Protein AF-D8FJI7-F1 (afdb_monomer)

Solvent-accessible surface area (backbone atoms only — not comparable to full-atom values): 17057 Å² total; per-residue (Å²): 109,70,70,60,57,50,50,51,54,52,48,54,52,51,52,50,50,50,49,52,51,38,49,50,53,36,52,52,47,50,48,24,58,74,71,50,65,36,66,62,40,41,54,25,49,50,47,26,52,54,26,44,52,49,19,53,50,31,44,49,54,30,50,54,52,51,49,25,59,77,68,51,67,31,67,67,56,46,50,52,50,53,52,52,50,53,45,52,53,49,34,54,53,46,52,51,54,48,54,50,50,51,51,53,42,53,51,41,53,50,51,23,52,52,24,50,51,51,22,51,52,27,48,56,49,39,55,53,45,50,54,50,46,54,52,50,52,51,52,46,48,52,49,52,51,51,46,51,51,50,52,49,52,43,50,53,42,49,54,53,28,50,54,28,55,72,70,65,43,75,68,29,50,54,52,26,51,53,42,52,53,49,43,52,52,49,51,52,51,45,54,50,51,53,51,53,45,51,54,48,51,55,52,46,54,53,46,52,53,51,41,53,51,32,53,51,51,24,51,50,25,45,52,54,20,57,52,32,52,54,49,42,57,52,48,49,55,50,49,56,52,48,50,53,53,37,53,51,38,51,50,50,49,52,53,49,52,56,49,51,53,53,50,51,52,53,50,52,52,50,51,50,50,34,46,52,51,20,54,51,27,46,51,49,22,54,49,26,50,52,48,29,53,48,34,49,50,52,53,52,50,52,45,50,52,39,49,53,51,40,52,51,51,50,51,54,50,53,52,49,55,50,51,51,50,51,53,49,50,54,53,46,52,60,47,53,63,52,66,76,72,115

Nearest PDB structures (foldseek):
  7p3r-assembly1_C  TM=4.178E-01  e=1.081E-02  Vibrio cholerae O1 biovar El Tor str. N16961
  6grj-assembly1_D  TM=6.310E-01  e=5.077E-01  Aeromonas hydrophila
  7a0g-assembly1_DDD  TM=2.882E-01  e=2.112E-01  Serratia marcescens
  7a0g-assembly1_JJJ  TM=2.965E-01  e=2.695E-01  Serratia marcescens
  7a0g-assembly1_HHH  TM=2.202E-01  e=9.111E-01  Serratia marcescens

Radius of gyration: 71.35 Å; Cα contacts (8 Å, |Δi|>4): 195; chains: 1; bounding box: 139×26×216 Å

Structure (mmCIF, N/CA/C/O backbone):
data_AF-D8FJI7-F1
#
_entry.id   AF-D8FJI7-F1
#
loop_
_atom_site.group_PDB
_atom_site.id
_atom_site.type_symbol
_atom_site.label_atom_id
_atom_site.label_alt_id
_atom_site.label_comp_id
_atom_site.label_asym_id
_atom_site.label_entity_id
_atom_site.label_seq_id
_atom_site.pdbx_PDB_ins_code
_atom_site.Cartn_x
_atom_site.Cartn_y
_atom_site.Cartn_z
_atom_site.occupancy
_atom_site.B_iso_or_equiv
_atom_site.auth_seq_id
_atom_site.auth_comp_id
_atom_site.auth_asym_id
_atom_site.auth_atom_id
_atom_site.pdbx_PDB_model_num
ATOM 1 N N . MET A 1 1 ? 69.614 14.196 -107.058 1.00 50.94 1 MET A N 1
ATOM 2 C CA . MET A 1 1 ? 70.179 13.749 -105.761 1.00 50.94 1 MET A CA 1
ATOM 3 C C . MET A 1 1 ? 69.874 14.672 -104.575 1.00 50.94 1 MET A C 1
ATOM 5 O O . MET A 1 1 ? 69.383 14.157 -103.582 1.00 50.94 1 MET A O 1
ATOM 9 N N . GLN A 1 2 ? 70.124 15.994 -104.617 1.00 50.88 2 GLN A N 1
ATOM 10 C CA . GLN A 1 2 ? 69.968 16.855 -103.419 1.00 50.88 2 GLN A CA 1
ATOM 11 C C . GLN A 1 2 ? 68.539 16.912 -102.83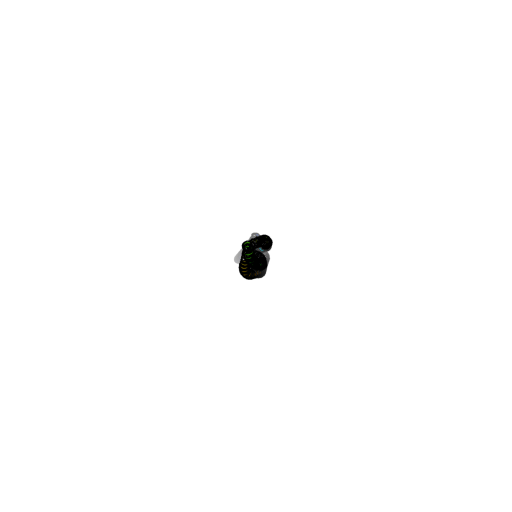3 1.00 50.88 2 GLN A C 1
ATOM 13 O O . GLN A 1 2 ? 68.389 16.773 -101.624 1.00 50.88 2 GLN A O 1
ATOM 18 N N . ARG A 1 3 ? 67.483 17.023 -103.658 1.00 50.97 3 ARG A N 1
ATOM 19 C CA . ARG A 1 3 ? 66.082 17.027 -103.173 1.00 50.97 3 ARG A CA 1
ATOM 20 C C . ARG A 1 3 ? 65.648 15.705 -102.515 1.00 50.97 3 ARG A C 1
ATOM 22 O O . ARG A 1 3 ? 64.967 15.741 -101.499 1.00 50.97 3 ARG A O 1
ATOM 29 N N . LYS A 1 4 ? 66.093 14.550 -103.031 1.00 53.38 4 LYS A N 1
ATOM 30 C CA . LYS A 1 4 ? 65.819 13.231 -102.422 1.00 53.38 4 LYS A CA 1
ATOM 31 C C . LYS A 1 4 ? 66.562 13.046 -101.092 1.00 53.38 4 LYS A C 1
ATOM 33 O O . LYS A 1 4 ? 65.952 12.624 -100.121 1.00 53.38 4 LYS A O 1
ATOM 38 N N . LYS A 1 5 ? 67.836 13.458 -101.011 1.00 54.47 5 LYS A N 1
ATOM 39 C CA . LYS A 1 5 ? 68.618 13.449 -99.757 1.00 54.47 5 LYS A CA 1
ATOM 40 C C . LYS A 1 5 ? 68.034 14.384 -98.690 1.00 54.47 5 LYS A C 1
ATOM 42 O O . LYS A 1 5 ? 68.090 14.064 -97.509 1.00 54.47 5 LYS A O 1
ATOM 47 N N . ALA A 1 6 ? 67.474 15.526 -99.090 1.00 55.75 6 ALA A N 1
ATOM 48 C CA . ALA A 1 6 ? 66.791 16.441 -98.177 1.00 55.75 6 ALA A CA 1
ATOM 49 C C . ALA A 1 6 ? 65.454 15.869 -97.667 1.00 55.75 6 ALA A C 1
ATOM 51 O O . ALA A 1 6 ? 65.167 15.991 -96.482 1.00 55.75 6 ALA A O 1
ATOM 52 N N . SER A 1 7 ? 64.682 15.196 -98.530 1.00 57.09 7 SER A N 1
ATOM 53 C CA . SER A 1 7 ? 63.423 14.531 -98.156 1.00 57.09 7 SER A CA 1
ATOM 54 C C . SER A 1 7 ? 63.639 13.330 -97.226 1.00 57.09 7 SER A C 1
ATOM 56 O O . SER A 1 7 ? 62.932 13.215 -96.233 1.00 57.09 7 SER A O 1
ATOM 58 N N . ALA A 1 8 ? 64.643 12.488 -97.494 1.00 58.06 8 ALA A N 1
ATOM 59 C CA . ALA A 1 8 ? 65.041 11.374 -96.624 1.00 58.06 8 ALA A CA 1
ATOM 60 C C . ALA A 1 8 ? 65.500 11.868 -95.241 1.00 58.06 8 ALA A C 1
ATOM 62 O O . ALA A 1 8 ? 65.027 11.414 -94.207 1.00 58.06 8 ALA A O 1
ATOM 63 N N . ARG A 1 9 ? 66.340 12.915 -95.200 1.00 59.44 9 ARG A N 1
ATOM 64 C CA . ARG A 1 9 ? 66.768 13.550 -93.939 1.00 59.44 9 ARG A CA 1
ATOM 65 C C . ARG A 1 9 ? 65.618 14.195 -93.165 1.00 59.44 9 ARG A C 1
ATOM 67 O O . ARG A 1 9 ? 65.632 14.166 -91.939 1.00 59.44 9 ARG A O 1
ATOM 74 N N . ALA A 1 10 ? 64.645 14.792 -93.852 1.00 59.56 10 ALA A N 1
ATOM 75 C CA . ALA A 1 10 ? 63.459 15.358 -93.214 1.00 59.56 10 ALA A CA 1
ATOM 76 C C . ALA A 1 10 ? 62.537 14.257 -92.655 1.00 59.56 10 ALA A C 1
ATOM 78 O O . ALA A 1 10 ? 62.045 14.393 -91.534 1.00 59.56 10 ALA A O 1
ATOM 79 N N . ASN A 1 11 ? 62.374 13.146 -93.380 1.00 62.16 11 ASN A N 1
ATOM 80 C CA . ASN A 1 11 ? 61.608 11.984 -92.930 1.00 62.16 11 ASN A CA 1
ATOM 81 C C . ASN A 1 11 ? 62.289 11.261 -91.760 1.00 62.16 11 ASN A C 1
ATOM 83 O O . ASN A 1 11 ? 61.639 11.078 -90.737 1.00 62.16 11 ASN A O 1
ATOM 87 N N . ASN A 1 12 ? 63.594 10.975 -91.820 1.00 62.34 12 ASN A N 1
ATOM 88 C CA . ASN A 1 12 ? 64.336 10.359 -90.708 1.00 62.34 12 ASN A CA 1
ATOM 89 C C . ASN A 1 12 ? 64.367 11.256 -89.460 1.00 62.34 12 ASN A C 1
ATOM 91 O O . ASN A 1 12 ? 64.258 10.768 -88.336 1.00 62.34 12 ASN A O 1
ATOM 95 N N . LYS A 1 13 ? 64.400 12.586 -89.625 1.00 66.88 13 LYS A N 1
ATOM 96 C CA . LYS A 1 13 ? 64.245 13.530 -88.504 1.00 66.88 13 LYS A CA 1
ATOM 97 C C . LYS A 1 13 ? 62.835 13.495 -87.896 1.00 66.88 13 LYS A C 1
ATOM 99 O O . LYS A 1 13 ? 62.695 13.636 -86.685 1.00 66.88 13 LYS A O 1
ATOM 104 N N . THR A 1 14 ? 61.804 13.298 -88.716 1.00 70.75 14 THR A N 1
ATOM 105 C CA . THR A 1 14 ? 60.398 13.229 -88.278 1.00 70.75 14 THR A CA 1
ATOM 106 C C . THR A 1 14 ? 60.088 11.893 -87.596 1.00 70.75 14 THR A C 1
ATOM 108 O O . THR A 1 14 ? 59.475 11.877 -86.531 1.00 70.75 14 THR A O 1
ATOM 111 N N . VAL A 1 15 ? 60.582 10.780 -88.146 1.00 70.62 15 VAL A N 1
ATOM 112 C CA . VAL A 1 15 ? 60.481 9.433 -87.563 1.00 70.62 15 VAL A CA 1
ATOM 113 C C . VAL A 1 15 ? 61.256 9.357 -86.244 1.00 70.62 15 VAL A C 1
ATOM 115 O O . VAL A 1 15 ? 60.703 8.920 -85.237 1.00 70.62 15 VAL A O 1
ATOM 118 N N . GLY A 1 16 ? 62.482 9.891 -86.199 1.00 72.44 16 GLY A N 1
ATOM 119 C CA . GLY A 1 16 ? 63.273 9.979 -84.969 1.00 72.44 16 GLY A CA 1
ATOM 120 C C . GLY A 1 16 ? 62.617 10.843 -83.884 1.00 72.44 16 GLY A C 1
ATOM 121 O O . GLY A 1 16 ? 62.628 10.470 -82.711 1.00 72.44 16 GLY A O 1
ATOM 122 N N . ALA A 1 17 ? 61.976 11.957 -84.257 1.00 75.44 17 ALA A N 1
ATOM 123 C CA . ALA A 1 17 ? 61.192 12.767 -83.322 1.00 75.44 17 ALA A CA 1
ATOM 124 C C . ALA A 1 17 ? 59.949 12.019 -82.799 1.00 75.44 17 ALA A C 1
ATOM 126 O O . ALA A 1 17 ? 59.620 12.129 -81.618 1.00 75.44 17 ALA A O 1
ATOM 127 N N . GLY A 1 18 ? 59.293 11.221 -83.649 1.00 76.94 18 GLY A N 1
ATOM 128 C CA . GLY A 1 18 ? 58.172 10.360 -83.266 1.00 76.94 18 GLY A CA 1
ATOM 129 C C . GLY A 1 18 ? 58.572 9.253 -82.286 1.00 76.94 18 GLY A C 1
ATOM 130 O O . GLY A 1 18 ? 57.899 9.064 -81.274 1.00 76.94 18 GLY A O 1
ATOM 131 N N . ILE A 1 19 ? 59.701 8.579 -82.529 1.00 80.81 19 ILE A N 1
ATOM 132 C CA . ILE A 1 19 ? 60.260 7.552 -81.632 1.00 80.81 19 ILE A CA 1
ATOM 133 C C . ILE A 1 19 ? 60.674 8.165 -80.292 1.00 80.81 19 ILE A C 1
ATOM 135 O O . ILE A 1 19 ? 60.352 7.614 -79.241 1.00 80.81 19 ILE A O 1
ATOM 139 N N . ALA A 1 20 ? 61.334 9.326 -80.301 1.00 81.31 20 ALA A N 1
ATOM 140 C CA . ALA A 1 20 ? 61.714 10.024 -79.074 1.00 81.31 20 ALA A CA 1
ATOM 141 C C . ALA A 1 20 ? 60.488 10.441 -78.242 1.00 81.31 20 ALA A C 1
ATOM 143 O O . ALA A 1 20 ? 60.490 10.287 -77.021 1.00 81.31 20 ALA A O 1
ATOM 144 N N . ALA A 1 21 ? 59.419 10.913 -78.891 1.00 80.81 21 ALA A N 1
ATOM 145 C CA . ALA A 1 21 ? 58.163 11.245 -78.223 1.00 80.81 21 ALA A CA 1
ATOM 146 C C . ALA A 1 21 ? 57.443 10.002 -77.667 1.00 80.81 21 ALA A C 1
ATOM 148 O O . ALA A 1 21 ? 56.921 10.050 -76.555 1.00 80.81 21 ALA A O 1
ATOM 149 N N . ALA A 1 22 ? 57.436 8.885 -78.403 1.00 82.19 22 ALA A N 1
ATOM 150 C CA . ALA A 1 22 ? 56.863 7.618 -77.945 1.00 82.19 22 ALA A CA 1
ATOM 151 C C . ALA A 1 22 ? 57.642 7.031 -76.758 1.00 82.19 22 ALA A C 1
ATOM 153 O O . ALA A 1 22 ? 57.034 6.600 -75.781 1.00 82.19 22 ALA A O 1
ATOM 154 N N . LYS A 1 23 ? 58.979 7.090 -76.804 1.00 86.12 23 LYS A N 1
ATOM 155 C CA . LYS A 1 23 ? 59.853 6.684 -75.699 1.00 86.12 23 LYS A CA 1
ATOM 156 C C . LYS A 1 23 ? 59.604 7.534 -74.457 1.00 86.12 23 LYS A C 1
ATOM 158 O O . LYS A 1 23 ? 59.369 6.984 -73.393 1.00 86.12 23 LYS A O 1
ATOM 163 N N . LYS A 1 24 ? 59.543 8.860 -74.615 1.00 87.94 24 LYS A N 1
ATOM 164 C CA . LYS A 1 24 ? 59.235 9.780 -73.515 1.00 87.94 24 LYS A CA 1
ATOM 165 C C . LYS A 1 24 ? 57.878 9.476 -72.867 1.00 87.94 24 LYS A C 1
ATOM 167 O O . LYS A 1 24 ? 57.800 9.405 -71.651 1.00 87.94 24 LYS A O 1
ATOM 172 N N . ARG A 1 25 ? 56.828 9.241 -73.665 1.00 87.06 25 ARG A N 1
ATOM 173 C CA . ARG A 1 25 ? 55.491 8.877 -73.155 1.00 87.06 25 ARG A CA 1
ATOM 174 C C . ARG A 1 25 ? 55.485 7.540 -72.418 1.00 87.06 25 ARG A C 1
ATOM 176 O O . ARG A 1 25 ? 54.805 7.410 -71.407 1.00 87.06 25 ARG A O 1
ATOM 183 N N . LEU A 1 26 ? 56.222 6.551 -72.923 1.00 87.88 26 LEU A N 1
ATOM 184 C CA . LEU A 1 26 ? 56.372 5.263 -72.254 1.00 87.88 26 LEU A CA 1
ATOM 185 C C . LEU A 1 26 ? 57.120 5.412 -70.923 1.00 87.88 26 LEU A C 1
ATOM 187 O O . LEU A 1 26 ? 56.665 4.873 -69.917 1.00 87.88 26 LEU A O 1
ATOM 191 N N . ASP A 1 27 ? 58.232 6.146 -70.919 1.00 86.62 27 ASP A N 1
ATOM 192 C CA . ASP A 1 27 ? 59.035 6.399 -69.722 1.00 86.62 27 ASP A CA 1
ATOM 193 C C . ASP A 1 27 ? 58.194 7.134 -68.662 1.00 86.62 27 ASP A C 1
ATOM 195 O O . ASP A 1 27 ? 58.128 6.687 -67.519 1.00 86.62 27 ASP A O 1
ATOM 199 N N . GLU A 1 28 ? 57.441 8.168 -69.059 1.00 87.19 28 GLU A N 1
ATOM 200 C CA . GLU A 1 28 ? 56.493 8.888 -68.195 1.00 87.19 28 GLU A CA 1
ATOM 201 C C . GLU A 1 28 ? 55.374 7.973 -67.664 1.00 87.19 28 GLU A C 1
ATOM 203 O O . GLU A 1 28 ? 55.014 8.055 -66.492 1.00 87.19 28 GLU A O 1
ATOM 208 N N . ALA A 1 29 ? 54.809 7.082 -68.485 1.00 85.94 29 ALA A N 1
ATOM 209 C CA . ALA A 1 29 ? 53.760 6.156 -68.052 1.00 85.94 29 ALA A CA 1
ATOM 210 C C . ALA A 1 29 ? 54.284 5.111 -67.049 1.00 85.94 29 ALA A C 1
ATOM 212 O O . ALA A 1 29 ? 53.627 4.835 -66.041 1.00 85.94 29 ALA A O 1
ATOM 213 N N . VAL A 1 30 ? 55.479 4.561 -67.291 1.00 86.81 30 VAL A N 1
ATOM 214 C CA . VAL A 1 30 ? 56.154 3.615 -66.387 1.00 86.81 30 VAL A CA 1
ATOM 215 C C . VAL A 1 30 ? 56.525 4.294 -65.071 1.00 86.81 30 VAL A C 1
ATOM 217 O O . VAL A 1 30 ? 56.254 3.743 -64.002 1.00 86.81 30 VAL A O 1
ATOM 220 N N . GLU A 1 31 ? 57.088 5.501 -65.133 1.00 86.81 31 GLU A N 1
ATOM 221 C CA . GLU A 1 31 ? 57.419 6.300 -63.956 1.00 86.81 31 GLU A CA 1
ATOM 222 C C . GLU A 1 31 ? 56.158 6.632 -63.150 1.00 86.81 31 GLU A C 1
ATOM 224 O O . GLU A 1 31 ? 56.110 6.379 -61.946 1.00 86.81 31 GLU A O 1
ATOM 229 N N . ASN A 1 32 ? 55.086 7.081 -63.810 1.00 85.81 32 ASN A N 1
ATOM 230 C CA . ASN A 1 32 ? 53.821 7.391 -63.147 1.00 85.81 32 ASN A CA 1
ATOM 231 C C . ASN A 1 32 ? 53.150 6.163 -62.515 1.00 85.81 32 ASN A C 1
ATOM 233 O O . ASN A 1 32 ? 52.474 6.269 -61.488 1.00 85.81 32 ASN A O 1
ATOM 237 N N . ARG A 1 33 ? 53.329 4.977 -63.104 1.00 87.12 33 ARG A N 1
ATOM 238 C CA . ARG A 1 33 ? 52.844 3.714 -62.538 1.00 87.12 33 ARG A CA 1
ATOM 239 C C . ARG A 1 33 ? 53.663 3.270 -61.330 1.00 87.12 33 ARG A C 1
ATOM 241 O O . ARG A 1 33 ? 53.063 2.848 -60.340 1.00 87.12 33 ARG A O 1
ATOM 248 N N . SER A 1 34 ? 54.989 3.388 -61.404 1.00 82.81 34 SER A N 1
ATOM 249 C CA . SER A 1 34 ? 55.926 3.063 -60.320 1.00 82.81 34 SER A CA 1
ATOM 250 C C . SER A 1 34 ? 55.740 3.992 -59.120 1.00 82.81 34 SER A C 1
ATOM 252 O O . SER A 1 34 ? 55.590 3.536 -57.989 1.00 82.81 34 SER A O 1
ATOM 254 N N . ASN A 1 35 ? 55.655 5.296 -59.380 1.00 84.31 35 ASN A N 1
ATOM 255 C CA . ASN A 1 35 ? 55.467 6.323 -58.357 1.00 84.31 35 ASN A CA 1
ATOM 256 C C . ASN A 1 35 ? 54.007 6.408 -57.879 1.00 84.31 35 ASN A C 1
ATOM 258 O O . ASN A 1 35 ? 53.699 7.099 -56.911 1.00 84.31 35 ASN A O 1
ATOM 262 N N . GLY A 1 36 ? 53.087 5.700 -58.544 1.00 81.25 36 GLY A N 1
ATOM 263 C CA . GLY A 1 36 ? 51.665 5.697 -58.213 1.00 81.25 36 GLY A CA 1
ATOM 264 C C . GLY A 1 36 ? 50.970 7.040 -58.444 1.00 81.25 36 GLY A C 1
ATOM 265 O O . GLY A 1 36 ? 49.928 7.266 -57.834 1.00 81.25 36 GLY A O 1
ATOM 266 N N . THR A 1 37 ? 51.538 7.899 -59.294 1.00 87.44 37 THR A N 1
ATOM 267 C CA . THR A 1 37 ? 51.045 9.232 -59.678 1.00 87.44 37 THR A CA 1
ATOM 268 C C . THR A 1 37 ? 50.117 9.200 -60.895 1.00 87.44 37 THR A C 1
ATOM 270 O O . THR A 1 37 ? 49.594 10.238 -61.295 1.00 87.44 37 THR A O 1
ATOM 273 N N . ASN A 1 38 ? 49.859 8.024 -61.482 1.00 89.56 38 ASN A N 1
ATOM 274 C CA . ASN A 1 38 ? 48.814 7.859 -62.495 1.00 89.56 38 ASN A CA 1
ATOM 275 C C . ASN A 1 38 ? 47.454 8.334 -61.939 1.00 89.56 38 ASN A C 1
ATOM 277 O O . ASN A 1 38 ? 46.982 7.814 -60.928 1.00 89.56 38 ASN A O 1
ATOM 281 N N . ALA A 1 39 ? 46.813 9.295 -62.612 1.00 86.50 39 ALA A N 1
ATOM 282 C CA . ALA A 1 39 ? 45.608 9.967 -62.120 1.00 86.50 39 ALA A CA 1
ATOM 283 C C . ALA A 1 39 ? 44.445 9.008 -61.798 1.00 86.50 39 ALA A C 1
ATOM 285 O O . ALA A 1 39 ? 43.752 9.202 -60.800 1.00 86.50 39 ALA A O 1
ATOM 286 N N . GLY A 1 40 ? 44.263 7.943 -62.590 1.00 89.25 40 GLY A N 1
ATOM 287 C CA . GLY A 1 40 ? 43.237 6.927 -62.338 1.00 89.25 40 GLY A CA 1
ATOM 288 C C . GLY A 1 40 ? 43.526 6.099 -61.083 1.00 89.25 40 GLY A C 1
ATOM 289 O O . GLY A 1 40 ? 42.622 5.824 -60.296 1.00 89.25 40 GLY A O 1
ATOM 290 N N . ILE A 1 41 ? 44.798 5.761 -60.847 1.00 91.56 41 ILE A N 1
ATOM 291 C CA . ILE A 1 41 ? 45.233 5.064 -59.628 1.00 91.56 41 ILE A CA 1
ATOM 292 C C . ILE A 1 41 ? 45.115 5.982 -58.406 1.00 91.56 41 ILE A C 1
ATOM 294 O O . ILE A 1 41 ? 44.649 5.531 -57.363 1.00 91.56 41 ILE A O 1
ATOM 298 N N . VAL A 1 42 ? 45.512 7.253 -58.516 1.00 93.06 42 VAL A N 1
ATOM 299 C CA . VAL A 1 42 ? 45.405 8.236 -57.424 1.00 93.06 42 VAL A CA 1
ATOM 300 C C . VAL A 1 42 ? 43.943 8.433 -57.019 1.00 93.06 42 VAL A C 1
ATOM 302 O O . VAL A 1 42 ? 43.621 8.325 -55.837 1.00 93.06 42 VAL A O 1
ATOM 305 N N . ALA A 1 43 ? 43.046 8.636 -57.987 1.00 92.94 43 ALA A N 1
ATOM 306 C CA . ALA A 1 43 ? 41.615 8.772 -57.726 1.00 92.94 43 ALA A CA 1
ATOM 307 C C . ALA A 1 43 ? 41.020 7.505 -57.083 1.00 92.94 43 ALA A C 1
ATOM 309 O O . ALA A 1 43 ? 40.265 7.594 -56.115 1.00 92.94 43 ALA A O 1
ATOM 310 N N . ALA A 1 44 ? 41.399 6.318 -57.568 1.00 94.19 44 ALA A N 1
ATOM 311 C CA . ALA A 1 44 ? 40.929 5.063 -56.990 1.00 94.19 44 ALA A CA 1
ATOM 312 C C . ALA A 1 44 ? 41.473 4.823 -55.569 1.00 94.19 44 ALA A C 1
ATOM 314 O O . ALA A 1 44 ? 40.734 4.347 -54.712 1.00 94.19 44 ALA A O 1
ATOM 315 N N . LYS A 1 45 ? 42.730 5.193 -55.283 1.00 94.56 45 LYS A N 1
ATOM 316 C CA . LYS A 1 45 ? 43.300 5.147 -53.924 1.00 94.56 45 LYS A CA 1
ATOM 317 C C . LYS A 1 45 ? 42.538 6.062 -52.966 1.00 94.56 45 LYS A C 1
ATOM 319 O O . LYS A 1 45 ? 42.160 5.608 -51.892 1.00 94.56 45 LYS A O 1
ATOM 324 N N . ALA A 1 46 ? 42.257 7.298 -53.378 1.00 95.44 46 ALA A N 1
ATOM 325 C CA . ALA A 1 46 ? 41.464 8.230 -52.580 1.00 95.44 46 ALA A CA 1
ATOM 326 C C . ALA A 1 46 ? 40.047 7.686 -52.304 1.00 95.44 46 ALA A C 1
ATOM 328 O O . ALA A 1 46 ? 39.547 7.787 -51.188 1.00 95.44 46 ALA A O 1
ATOM 329 N N . SER A 1 47 ? 39.421 7.035 -53.293 1.00 96.25 47 SER A N 1
ATOM 330 C CA . SER A 1 47 ? 38.113 6.387 -53.123 1.00 96.25 47 SER A CA 1
ATOM 331 C C . SER A 1 47 ? 38.147 5.211 -52.133 1.00 96.25 47 SER A C 1
ATOM 333 O O . SER A 1 47 ? 37.217 5.052 -51.338 1.00 96.25 47 SER A O 1
ATOM 335 N N . VAL A 1 48 ? 39.219 4.408 -52.143 1.00 97.75 48 VAL A N 1
ATOM 336 C CA . VAL A 1 48 ? 39.441 3.330 -51.163 1.00 97.75 48 VAL A CA 1
ATOM 337 C C . VAL A 1 48 ? 39.578 3.897 -49.756 1.00 97.75 48 VAL A C 1
ATOM 339 O O . VAL A 1 48 ? 38.934 3.390 -48.842 1.00 97.75 48 VAL A O 1
ATOM 342 N N . GLU A 1 49 ? 40.383 4.944 -49.586 1.00 97.44 49 GLU A N 1
ATOM 343 C CA . GLU A 1 49 ? 40.603 5.598 -48.294 1.00 97.44 49 GLU A CA 1
ATOM 344 C C . GLU A 1 49 ? 39.299 6.180 -47.734 1.00 97.44 49 GLU A C 1
ATOM 346 O O . GLU A 1 49 ? 38.887 5.823 -46.632 1.00 97.44 49 GLU A O 1
ATOM 351 N N . GLN A 1 50 ? 38.565 6.944 -48.546 1.00 97.50 50 GLN A N 1
ATOM 352 C CA . GLN A 1 50 ? 37.270 7.504 -48.158 1.00 97.50 50 GLN A CA 1
ATOM 353 C C . GLN A 1 50 ? 36.255 6.417 -47.766 1.00 97.50 50 GLN A C 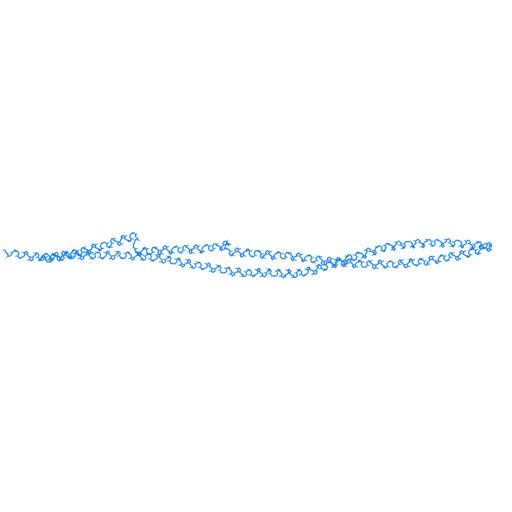1
ATOM 355 O O . GLN A 1 50 ? 35.532 6.558 -46.778 1.00 97.50 50 GLN A O 1
ATOM 360 N N . SER A 1 51 ? 36.193 5.321 -48.528 1.00 97.50 51 SER A N 1
ATOM 361 C CA . SER A 1 51 ? 35.261 4.222 -48.248 1.00 97.50 51 SER A CA 1
ATOM 362 C C . SER A 1 51 ? 35.667 3.423 -47.005 1.00 97.50 51 SER A C 1
ATOM 364 O O . SER A 1 51 ? 34.799 2.955 -46.269 1.00 97.50 51 SER A O 1
ATOM 366 N N . LEU A 1 52 ? 36.972 3.281 -46.743 1.00 97.94 52 LEU A N 1
ATOM 367 C CA . LEU A 1 52 ? 37.492 2.649 -45.531 1.00 97.94 52 LEU A CA 1
ATOM 368 C C . LEU A 1 52 ? 37.136 3.461 -44.287 1.00 97.94 52 LEU A C 1
ATOM 370 O O . LEU A 1 52 ? 36.714 2.887 -43.282 1.00 97.94 52 LEU A O 1
ATOM 374 N N . ASP A 1 53 ? 37.291 4.780 -44.352 1.00 98.12 53 ASP A N 1
ATOM 375 C CA . ASP A 1 53 ? 36.950 5.669 -43.245 1.00 98.12 53 ASP A CA 1
ATOM 376 C C . ASP A 1 53 ? 35.444 5.663 -42.971 1.00 98.12 53 ASP A C 1
ATOM 378 O O . ASP A 1 53 ? 35.028 5.548 -41.815 1.00 98.12 53 ASP A O 1
ATOM 382 N N . ALA A 1 54 ? 34.619 5.672 -44.025 1.00 97.69 54 ALA A N 1
ATOM 383 C CA . ALA A 1 54 ? 33.173 5.508 -43.903 1.00 97.69 54 ALA A CA 1
ATOM 384 C C . ALA A 1 54 ? 32.798 4.164 -43.250 1.00 97.69 54 ALA A C 1
ATOM 386 O O . ALA A 1 54 ? 31.971 4.134 -42.337 1.00 97.69 54 ALA A O 1
ATOM 387 N N . TYR A 1 55 ? 33.439 3.063 -43.659 1.00 98.38 55 TYR A N 1
ATOM 388 C CA . TYR A 1 55 ? 33.226 1.745 -43.056 1.00 98.38 55 TYR A CA 1
ATOM 389 C C . TYR A 1 55 ? 33.623 1.709 -41.576 1.00 98.38 55 TYR A C 1
ATOM 391 O O . TYR A 1 55 ? 32.822 1.291 -40.743 1.00 98.38 55 TYR A O 1
ATOM 399 N N . LYS A 1 56 ? 34.819 2.196 -41.221 1.00 98.25 56 LYS A N 1
ATOM 400 C CA . LYS A 1 56 ? 35.279 2.256 -39.821 1.00 98.25 56 LYS A CA 1
ATOM 401 C C . LYS A 1 56 ? 34.357 3.110 -38.953 1.00 98.25 56 LYS A C 1
ATOM 403 O O . LYS A 1 56 ? 34.076 2.743 -37.814 1.00 98.25 56 LYS A O 1
ATOM 408 N N . SER A 1 57 ? 33.883 4.236 -39.484 1.00 98.19 57 SER A N 1
ATOM 409 C CA . SER A 1 57 ? 32.932 5.105 -38.792 1.00 98.19 57 SER A CA 1
ATOM 410 C C . SER A 1 57 ? 31.610 4.379 -38.525 1.00 98.19 57 SER A C 1
ATOM 412 O O . SER A 1 57 ? 31.174 4.319 -37.376 1.00 98.19 57 SER A O 1
ATOM 414 N N . ALA A 1 58 ? 31.026 3.742 -39.545 1.00 98.25 58 ALA A N 1
ATOM 415 C CA . ALA A 1 58 ? 29.785 2.980 -39.405 1.00 98.25 58 ALA A CA 1
ATOM 416 C C . ALA A 1 58 ? 29.936 1.774 -38.460 1.00 98.25 58 ALA A C 1
ATOM 418 O O . ALA A 1 58 ? 29.053 1.520 -37.639 1.00 98.25 58 ALA A O 1
ATOM 419 N N . GLN A 1 59 ? 31.073 1.071 -38.522 1.00 98.25 59 GLN A N 1
ATOM 420 C CA . GLN A 1 59 ? 31.403 -0.023 -37.608 1.00 98.25 59 GLN A CA 1
ATOM 421 C C . GLN A 1 59 ? 31.447 0.461 -36.161 1.00 98.25 59 GLN A C 1
ATOM 423 O O . GLN A 1 59 ? 30.833 -0.152 -35.290 1.00 98.25 59 GLN A O 1
ATOM 428 N N . LYS A 1 60 ? 32.130 1.582 -35.904 1.00 98.06 60 LYS A N 1
ATOM 429 C CA . LYS A 1 60 ? 32.194 2.176 -34.569 1.00 98.06 60 LYS A CA 1
ATOM 430 C C . LYS A 1 60 ? 30.800 2.532 -34.051 1.00 98.06 60 LYS A C 1
ATOM 432 O O . LYS A 1 60 ? 30.486 2.195 -32.918 1.00 98.06 60 LYS A O 1
ATOM 437 N N . THR A 1 61 ? 29.949 3.154 -34.868 1.00 98.06 61 THR A N 1
ATOM 438 C CA . THR A 1 61 ? 28.567 3.482 -34.476 1.00 98.06 61 THR A CA 1
ATOM 439 C C . THR A 1 61 ? 27.755 2.238 -34.114 1.00 98.06 61 THR A C 1
ATOM 441 O O . THR A 1 61 ? 27.079 2.237 -33.085 1.00 98.06 61 THR A O 1
ATOM 444 N N . TYR A 1 62 ? 27.832 1.179 -34.925 1.00 98.38 62 TYR A N 1
ATOM 445 C CA . TYR A 1 62 ? 27.148 -0.085 -34.649 1.00 98.38 62 TYR A CA 1
ATOM 446 C C . TYR A 1 62 ? 27.632 -0.720 -33.339 1.00 98.38 62 TYR A C 1
ATOM 448 O O . TYR A 1 62 ? 26.813 -1.035 -32.475 1.00 98.38 62 TYR A O 1
ATOM 456 N N . GLU A 1 63 ? 28.947 -0.868 -33.167 1.00 97.94 63 GLU A N 1
ATOM 457 C CA . GLU A 1 63 ? 29.527 -1.507 -31.983 1.00 97.94 63 GLU A CA 1
ATOM 458 C C . GLU A 1 63 ? 29.304 -0.679 -30.713 1.00 97.94 63 GLU A C 1
ATOM 460 O O . GLU A 1 63 ? 28.954 -1.240 -29.677 1.00 97.94 63 GLU A O 1
ATOM 465 N N . ASP A 1 64 ? 29.448 0.648 -30.763 1.00 97.50 64 ASP A N 1
ATOM 466 C CA . ASP A 1 64 ? 29.191 1.521 -29.611 1.00 97.50 64 ASP A CA 1
ATOM 467 C C . ASP A 1 64 ? 27.725 1.427 -29.167 1.00 97.50 64 ASP A C 1
ATOM 469 O O . ASP A 1 64 ? 27.435 1.318 -27.971 1.00 97.50 64 ASP A O 1
ATOM 473 N N . TYR A 1 65 ? 26.791 1.431 -30.126 1.00 97.81 65 TYR A N 1
ATOM 474 C CA . TYR A 1 65 ? 25.368 1.305 -29.829 1.00 97.81 65 TYR A CA 1
ATOM 475 C C . TYR A 1 65 ? 25.038 -0.080 -29.269 1.00 97.81 65 TYR A C 1
ATOM 477 O O . TYR A 1 65 ? 24.422 -0.170 -28.208 1.00 97.81 65 TYR A O 1
ATOM 485 N N . LYS A 1 66 ? 25.519 -1.153 -29.907 1.00 97.62 66 LYS A N 1
ATOM 486 C CA . LYS A 1 66 ? 25.369 -2.534 -29.429 1.00 97.62 66 LYS A CA 1
ATOM 487 C C . LYS A 1 66 ? 25.883 -2.698 -27.998 1.00 97.62 66 LYS A C 1
ATOM 489 O O . LYS A 1 66 ? 25.149 -3.166 -27.131 1.00 97.62 66 LYS A O 1
ATOM 494 N N . ASN A 1 67 ? 27.104 -2.234 -27.729 1.00 97.00 67 ASN A N 1
ATOM 495 C CA . ASN A 1 67 ? 27.697 -2.266 -26.394 1.00 97.00 67 ASN A CA 1
ATOM 496 C C . ASN A 1 67 ? 26.860 -1.479 -25.374 1.00 97.00 67 ASN A C 1
ATOM 498 O O . ASN A 1 67 ? 26.752 -1.912 -24.227 1.00 97.00 67 ASN A O 1
ATOM 502 N N . SER A 1 68 ? 26.249 -0.355 -25.773 1.00 96.50 68 SER A N 1
ATOM 503 C CA . SER A 1 68 ? 25.373 0.436 -24.894 1.00 96.50 68 SER A CA 1
ATOM 504 C C . SER A 1 68 ? 24.120 -0.304 -24.455 1.00 96.50 68 SER A C 1
ATOM 506 O O . SER A 1 68 ? 23.693 -0.151 -23.307 1.00 96.50 68 SER A O 1
ATOM 508 N N . LEU A 1 69 ? 23.565 -1.128 -25.344 1.00 95.31 69 LEU A N 1
ATOM 509 C CA . LEU A 1 69 ? 22.406 -1.962 -25.061 1.00 95.31 69 LEU A CA 1
ATOM 510 C C . LEU A 1 69 ? 22.800 -3.153 -24.182 1.00 95.31 69 LEU A C 1
ATOM 512 O O . LEU A 1 69 ? 22.213 -3.350 -23.121 1.00 95.31 69 LEU A O 1
ATOM 516 N N . GLU A 1 70 ? 23.836 -3.900 -24.575 1.00 94.31 70 GLU A N 1
ATOM 517 C CA . GLU A 1 70 ? 24.284 -5.114 -23.874 1.00 94.31 70 GLU A CA 1
ATOM 518 C C . GLU A 1 70 ? 24.756 -4.828 -22.446 1.00 94.31 70 GLU A C 1
ATOM 520 O O . GLU A 1 70 ? 24.441 -5.570 -21.516 1.00 94.31 70 GLU A O 1
ATOM 525 N N . LYS A 1 71 ? 25.483 -3.724 -22.251 1.00 94.50 71 LYS A N 1
ATOM 526 C CA . LYS A 1 71 ? 25.964 -3.294 -20.931 1.00 94.50 71 LYS A CA 1
ATOM 527 C C . LYS A 1 71 ? 24.959 -2.415 -20.184 1.00 94.50 71 LYS A C 1
ATOM 529 O O . LYS A 1 71 ? 25.283 -1.929 -19.105 1.00 94.50 71 LYS A O 1
ATOM 534 N N . GLN A 1 72 ? 23.770 -2.196 -20.751 1.00 91.69 72 GLN A N 1
ATOM 535 C CA . GLN A 1 72 ? 22.660 -1.450 -20.147 1.00 91.69 72 GLN A CA 1
ATOM 536 C C . GLN A 1 72 ? 23.003 -0.019 -19.686 1.00 91.69 72 GLN A C 1
ATOM 538 O O . GLN A 1 72 ? 22.331 0.521 -18.811 1.00 91.69 72 GLN A O 1
ATOM 543 N N . TYR A 1 73 ? 24.025 0.623 -20.267 1.00 94.00 73 TYR A N 1
ATOM 544 C CA . TYR A 1 73 ? 24.339 2.034 -19.984 1.00 94.00 73 TYR A CA 1
ATOM 545 C C . TYR A 1 73 ? 23.652 3.003 -20.948 1.00 94.00 73 TYR A C 1
ATOM 547 O O . TYR A 1 73 ? 23.807 4.217 -20.810 1.00 94.00 73 TYR A O 1
ATOM 555 N N . ASN A 1 74 ? 22.920 2.492 -21.943 1.00 94.19 74 ASN A N 1
ATOM 556 C CA . ASN A 1 74 ? 22.121 3.324 -22.828 1.00 94.19 74 ASN A CA 1
ATOM 557 C C . ASN A 1 74 ? 21.193 4.244 -21.993 1.00 94.19 74 ASN A C 1
ATOM 559 O O . ASN A 1 74 ? 20.459 3.731 -21.143 1.00 94.19 74 ASN A O 1
ATOM 563 N N . PRO A 1 75 ? 21.205 5.575 -22.208 1.00 91.38 75 PRO A N 1
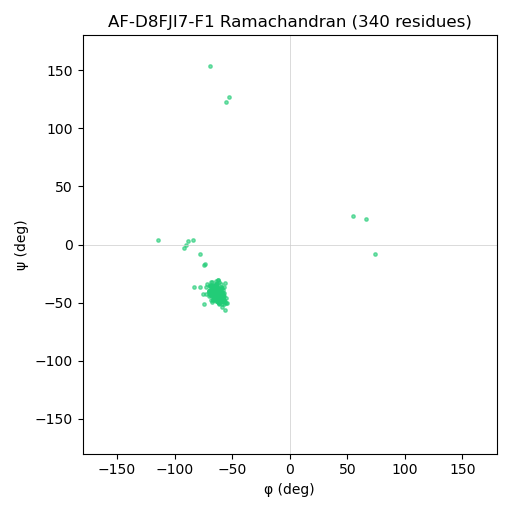ATOM 564 C CA . PRO A 1 75 ? 20.459 6.520 -21.375 1.00 91.38 75 PRO A CA 1
ATOM 565 C C . PRO A 1 75 ? 18.956 6.238 -21.278 1.00 91.38 75 PRO A C 1
ATOM 567 O O . PRO A 1 75 ? 18.366 6.474 -20.226 1.00 91.38 75 PRO A O 1
ATOM 570 N N . GLU A 1 76 ? 18.344 5.706 -22.339 1.00 91.88 76 GLU A N 1
ATOM 571 C CA . GLU A 1 76 ? 16.923 5.339 -22.342 1.00 91.88 76 GLU A CA 1
ATOM 572 C C . GLU A 1 76 ? 16.663 4.151 -21.412 1.00 91.88 76 GLU A C 1
ATOM 574 O O . GLU A 1 76 ? 15.747 4.202 -20.598 1.00 91.88 76 GLU A O 1
ATOM 579 N N . ILE A 1 77 ? 17.524 3.125 -21.454 1.00 93.62 77 ILE A N 1
ATOM 580 C CA . ILE A 1 77 ? 17.443 1.951 -20.568 1.00 93.62 77 ILE A CA 1
ATOM 581 C C . ILE A 1 77 ? 17.613 2.372 -19.105 1.00 93.62 77 ILE A C 1
ATOM 583 O O . ILE A 1 77 ? 16.859 1.939 -18.234 1.00 93.62 77 ILE A O 1
ATOM 587 N N . VAL A 1 78 ? 18.591 3.236 -18.825 1.00 94.31 78 VAL A N 1
ATOM 588 C CA . VAL A 1 78 ? 18.833 3.744 -17.467 1.00 94.31 78 VAL A CA 1
ATOM 589 C C . VAL A 1 78 ? 17.639 4.567 -16.976 1.00 94.31 78 VAL A C 1
ATOM 591 O O . VAL A 1 78 ? 17.203 4.401 -15.836 1.00 94.31 78 VAL A O 1
ATOM 594 N N . GLY A 1 79 ? 17.078 5.424 -17.833 1.00 92.62 79 GLY A N 1
ATOM 595 C CA . GLY A 1 79 ? 15.879 6.204 -17.533 1.00 92.62 79 GLY A CA 1
ATOM 596 C C . GLY A 1 79 ? 14.657 5.328 -17.243 1.00 92.62 79 GLY A C 1
ATOM 597 O O . GLY A 1 79 ? 13.990 5.534 -16.230 1.00 92.62 79 GLY A O 1
ATOM 598 N N . GLU A 1 80 ? 14.404 4.318 -18.080 1.00 93.12 80 GLU A N 1
ATOM 599 C CA . GLU A 1 80 ? 13.334 3.326 -17.892 1.00 93.12 80 GLU A CA 1
ATOM 600 C C . GLU A 1 80 ? 13.485 2.580 -16.566 1.00 93.12 80 GLU A C 1
ATOM 602 O O . GLU A 1 80 ? 12.524 2.463 -15.804 1.00 93.12 80 GLU A O 1
ATOM 607 N N . LYS A 1 81 ? 14.700 2.118 -16.251 1.00 92.94 81 LYS A N 1
ATOM 608 C CA . LYS A 1 81 ? 14.983 1.423 -14.993 1.00 92.94 81 LYS A CA 1
ATOM 609 C C . LYS A 1 81 ? 14.678 2.306 -13.784 1.00 92.94 81 LYS A C 1
ATOM 611 O O . LYS A 1 81 ? 13.960 1.870 -12.890 1.00 92.94 81 LYS A O 1
ATOM 616 N N . ASN A 1 82 ? 15.159 3.548 -13.783 1.00 93.69 82 ASN A N 1
ATOM 617 C CA . ASN A 1 82 ? 14.902 4.492 -12.693 1.00 93.69 82 ASN A CA 1
ATOM 618 C C . ASN A 1 82 ? 13.404 4.807 -12.550 1.00 93.69 82 ASN A C 1
ATOM 620 O O . ASN A 1 82 ? 12.887 4.865 -11.436 1.00 93.69 82 ASN A O 1
ATOM 624 N N . SER A 1 83 ? 12.698 4.993 -13.671 1.00 93.31 83 SER A N 1
ATOM 625 C CA . SER A 1 83 ? 11.244 5.204 -13.688 1.00 93.31 83 SER A CA 1
ATOM 626 C C . SER A 1 83 ? 10.510 4.024 -13.048 1.00 93.31 83 SER A C 1
ATOM 628 O O . SER A 1 83 ? 9.738 4.205 -12.105 1.00 93.31 83 SER A O 1
ATOM 630 N N . ARG A 1 84 ? 10.816 2.800 -13.492 1.00 93.94 84 ARG A N 1
ATOM 631 C CA . ARG A 1 84 ? 10.199 1.571 -12.984 1.00 93.94 84 ARG A CA 1
ATOM 632 C C . ARG A 1 84 ? 10.495 1.328 -11.514 1.00 93.94 84 ARG A C 1
ATOM 634 O O . ARG A 1 84 ? 9.592 0.954 -10.773 1.00 93.94 84 ARG A O 1
ATOM 641 N N . GLU A 1 85 ? 11.739 1.533 -11.089 1.00 94.44 85 GLU A N 1
ATOM 642 C CA . GLU A 1 85 ? 12.116 1.413 -9.682 1.00 94.44 85 GLU A CA 1
ATOM 643 C C . GLU A 1 85 ? 11.297 2.384 -8.829 1.00 94.44 85 GLU A C 1
ATOM 645 O O . GLU A 1 85 ? 10.679 1.956 -7.857 1.00 94.44 85 GLU A O 1
ATOM 650 N N . ASN A 1 86 ? 11.197 3.655 -9.226 1.00 94.00 86 ASN A N 1
ATOM 651 C CA . ASN A 1 86 ? 10.394 4.647 -8.507 1.00 94.00 86 ASN A CA 1
ATOM 652 C C . ASN A 1 86 ? 8.910 4.261 -8.418 1.00 94.00 86 ASN A C 1
ATOM 654 O O . ASN A 1 86 ? 8.317 4.372 -7.343 1.00 94.00 86 ASN A O 1
ATOM 658 N N . LEU A 1 87 ? 8.319 3.777 -9.514 1.00 94.50 87 LEU A N 1
ATOM 659 C CA . LEU A 1 87 ? 6.933 3.300 -9.525 1.00 94.50 87 LEU A CA 1
ATOM 660 C C . LEU A 1 87 ? 6.742 2.095 -8.589 1.00 94.50 87 LEU A C 1
ATOM 662 O O . LEU A 1 87 ? 5.817 2.090 -7.778 1.00 94.50 87 LEU A O 1
ATOM 666 N N . ALA A 1 88 ? 7.656 1.122 -8.625 1.00 94.56 88 ALA A N 1
ATOM 667 C CA . ALA A 1 88 ? 7.609 -0.063 -7.767 1.00 94.56 88 ALA A CA 1
ATOM 668 C C . ALA A 1 88 ? 7.792 0.284 -6.279 1.00 94.56 88 ALA A C 1
ATOM 670 O O . ALA A 1 88 ? 7.129 -0.288 -5.409 1.00 94.56 88 ALA A O 1
ATOM 671 N N . TYR A 1 89 ? 8.661 1.249 -5.960 1.00 93.81 89 TYR A N 1
ATOM 672 C CA . TYR A 1 89 ? 8.781 1.782 -4.601 1.00 93.81 89 TYR A CA 1
ATOM 673 C C . TYR A 1 89 ? 7.484 2.460 -4.145 1.00 93.81 89 TYR A C 1
ATOM 675 O O . TYR A 1 89 ? 7.071 2.262 -2.999 1.00 93.81 89 TYR A O 1
ATOM 683 N N . GLY A 1 90 ? 6.837 3.224 -5.030 1.00 91.31 90 GLY A N 1
ATOM 684 C CA . GLY A 1 90 ? 5.540 3.849 -4.778 1.00 91.31 90 GLY A CA 1
ATOM 685 C C . GLY A 1 90 ? 4.456 2.823 -4.447 1.00 91.31 90 GLY A C 1
ATOM 686 O O . GLY A 1 90 ? 3.858 2.899 -3.374 1.00 91.31 90 GLY A O 1
ATOM 687 N N . GLU A 1 91 ? 4.269 1.820 -5.309 1.00 94.06 91 GLU A N 1
ATOM 688 C CA . GLU A 1 91 ? 3.305 0.726 -5.113 1.00 94.06 91 GLU A CA 1
ATOM 689 C C . GLU A 1 91 ? 3.545 0.002 -3.781 1.00 94.06 91 GLU A C 1
ATOM 691 O O . GLU A 1 91 ? 2.639 -0.122 -2.953 1.00 94.06 91 GLU A O 1
ATOM 696 N N . LYS A 1 92 ? 4.792 -0.404 -3.511 1.00 94.38 92 LYS A N 1
ATOM 697 C CA . LYS A 1 92 ? 5.151 -1.098 -2.268 1.00 94.38 92 LYS A CA 1
ATOM 698 C C . LYS A 1 92 ? 4.887 -0.244 -1.026 1.00 94.38 92 LYS A C 1
ATOM 700 O O . LYS A 1 92 ? 4.456 -0.772 0.002 1.00 94.38 92 LYS A O 1
ATOM 705 N N . SER A 1 93 ? 5.150 1.061 -1.099 1.00 92.75 93 SER A N 1
ATOM 706 C CA . SER A 1 93 ? 4.860 1.995 -0.007 1.00 92.75 93 SER A CA 1
ATOM 707 C C . SER A 1 93 ? 3.357 2.102 0.253 1.00 92.75 93 SER A C 1
ATOM 709 O O . SER A 1 93 ? 2.931 2.032 1.409 1.00 92.75 93 SER A O 1
ATOM 711 N N . SER A 1 94 ? 2.553 2.216 -0.806 1.00 92.56 94 SER A N 1
ATOM 712 C CA . SER A 1 94 ? 1.093 2.248 -0.704 1.00 92.56 94 SER A CA 1
ATOM 713 C C . SER A 1 94 ? 0.543 0.943 -0.127 1.00 92.56 94 SER A C 1
ATOM 715 O O . SER A 1 94 ? -0.238 0.978 0.823 1.00 92.56 94 SER A O 1
ATOM 717 N N . GLN A 1 95 ? 1.031 -0.212 -0.587 1.00 95.44 95 GLN A N 1
ATOM 718 C CA . GLN A 1 95 ? 0.627 -1.517 -0.060 1.00 95.44 95 GLN A CA 1
ATOM 719 C C . GLN A 1 95 ? 0.932 -1.661 1.438 1.00 95.44 95 GLN A C 1
ATOM 721 O O . GLN A 1 95 ? 0.106 -2.165 2.200 1.00 95.44 95 GLN A O 1
ATOM 726 N N . LEU A 1 96 ? 2.105 -1.201 1.887 1.00 94.62 96 LEU A N 1
ATOM 727 C CA . LEU A 1 96 ? 2.477 -1.254 3.301 1.00 94.62 96 LEU A CA 1
ATOM 728 C C . LEU A 1 96 ? 1.529 -0.415 4.165 1.00 94.62 96 LEU A C 1
ATOM 730 O O . LEU A 1 96 ? 1.036 -0.901 5.181 1.00 94.62 96 LEU A O 1
ATOM 734 N N . LYS A 1 97 ? 1.258 0.825 3.748 1.00 93.75 97 LYS A N 1
ATOM 735 C CA . LYS A 1 97 ? 0.340 1.729 4.454 1.00 93.75 97 LYS A CA 1
ATOM 736 C C . LYS A 1 97 ? -1.089 1.183 4.476 1.00 93.75 97 LYS A C 1
ATOM 738 O O . LYS A 1 97 ? -1.750 1.262 5.504 1.00 93.75 97 LYS A O 1
ATOM 743 N N . TYR A 1 98 ? -1.548 0.590 3.375 1.00 96.50 98 TYR A N 1
ATOM 744 C CA . TYR A 1 98 ? -2.850 -0.072 3.301 1.00 96.50 98 TYR A CA 1
ATOM 745 C C . TYR A 1 98 ? -2.953 -1.237 4.290 1.00 96.50 98 TYR A C 1
ATOM 747 O O . TYR A 1 98 ? -3.908 -1.314 5.057 1.00 96.50 98 TYR A O 1
ATOM 755 N N . ASN A 1 99 ? -1.934 -2.098 4.345 1.00 96.00 99 ASN A N 1
ATOM 756 C CA . ASN A 1 99 ? -1.908 -3.219 5.284 1.00 96.00 99 ASN A CA 1
ATOM 757 C C . ASN A 1 99 ? -1.891 -2.750 6.749 1.00 96.00 99 ASN A C 1
ATOM 759 O O . ASN A 1 99 ? -2.560 -3.346 7.590 1.00 96.00 99 ASN A O 1
ATOM 763 N N . GLN A 1 100 ? -1.152 -1.681 7.062 1.00 95.94 100 GLN A N 1
ATOM 764 C CA . GLN A 1 100 ? -1.173 -1.061 8.393 1.00 95.94 100 GLN A CA 1
ATOM 765 C C . GLN A 1 100 ? -2.575 -0.552 8.743 1.00 95.94 100 GLN A C 1
ATOM 767 O O . GLN A 1 100 ? -3.096 -0.884 9.804 1.00 95.94 100 GLN A O 1
ATOM 772 N N . LEU A 1 101 ? -3.219 0.157 7.815 1.00 96.44 101 LEU A N 1
ATOM 773 C CA . LEU A 1 101 ? -4.563 0.689 8.011 1.00 96.44 101 LEU A CA 1
ATOM 774 C C . LEU A 1 101 ? -5.615 -0.417 8.202 1.00 96.44 101 LEU A C 1
ATOM 776 O O . LEU A 1 101 ? -6.517 -0.252 9.016 1.00 96.44 101 LEU A O 1
ATOM 780 N N . ILE A 1 102 ? -5.494 -1.555 7.507 1.00 97.19 102 ILE A N 1
ATOM 781 C CA . ILE A 1 102 ? -6.363 -2.726 7.730 1.00 97.19 102 ILE A CA 1
ATOM 782 C C . ILE A 1 102 ? -6.217 -3.260 9.155 1.00 97.19 102 ILE A C 1
ATOM 784 O O . ILE A 1 102 ? -7.223 -3.579 9.794 1.00 97.19 102 ILE A O 1
ATOM 788 N N . ASN A 1 103 ? -4.982 -3.381 9.645 1.00 96.88 103 ASN A N 1
ATOM 789 C CA . ASN A 1 103 ? -4.730 -3.884 10.991 1.00 96.88 103 ASN A CA 1
ATOM 790 C C . ASN A 1 103 ? -5.326 -2.937 12.037 1.00 96.88 103 ASN A C 1
ATOM 792 O O . ASN A 1 103 ? -6.098 -3.382 12.884 1.00 96.88 103 ASN A O 1
ATOM 796 N N . ASP A 1 104 ? -5.061 -1.635 11.909 1.00 96.19 104 ASP A N 1
ATOM 797 C CA . ASP A 1 104 ? -5.601 -0.615 12.812 1.00 96.19 104 ASP A CA 1
ATOM 798 C C . ASP A 1 104 ? -7.136 -0.595 12.786 1.00 96.19 104 ASP A C 1
ATOM 800 O O . ASP A 1 104 ? -7.782 -0.537 13.833 1.00 96.19 104 ASP A O 1
ATOM 804 N N . PHE A 1 105 ? -7.733 -0.707 11.596 1.00 97.31 105 PHE A N 1
ATOM 805 C CA . PHE A 1 105 ? -9.180 -0.807 11.414 1.00 97.31 105 PHE A CA 1
ATOM 806 C C . PHE A 1 105 ? -9.763 -2.034 12.126 1.00 97.31 105 PHE A C 1
ATOM 808 O O . PHE A 1 105 ? -10.764 -1.932 12.840 1.00 97.31 105 PHE A O 1
ATOM 815 N N . SER A 1 106 ? -9.137 -3.201 11.958 1.00 97.44 106 SER A N 1
ATOM 816 C CA . SER A 1 106 ? -9.572 -4.446 12.597 1.00 97.44 106 SER A CA 1
ATOM 817 C C . SER A 1 106 ? -9.460 -4.369 14.122 1.00 97.44 106 SER A C 1
ATOM 819 O O . SER A 1 106 ? -10.394 -4.747 14.836 1.00 97.44 106 SER A O 1
ATOM 821 N N . ASP A 1 107 ? -8.351 -3.834 14.627 1.00 97.94 107 ASP A N 1
ATOM 822 C CA . ASP A 1 107 ? -8.109 -3.672 16.058 1.00 97.94 107 ASP A CA 1
ATOM 823 C C . ASP A 1 107 ? -9.097 -2.691 16.690 1.00 97.94 107 ASP A C 1
ATOM 825 O O . ASP A 1 107 ? -9.660 -2.975 17.751 1.00 97.94 107 ASP A O 1
ATOM 829 N N . ASN A 1 108 ? -9.361 -1.561 16.033 1.00 98.06 108 ASN A N 1
ATOM 830 C CA . ASN A 1 108 ? -10.343 -0.585 16.498 1.00 98.06 108 ASN A CA 1
ATOM 831 C C . ASN A 1 108 ? -11.755 -1.167 16.496 1.00 98.06 108 ASN A C 1
ATOM 833 O O . ASN A 1 108 ? -12.484 -1.001 17.475 1.00 98.06 108 ASN A O 1
ATOM 837 N N . LYS A 1 109 ? -12.125 -1.919 15.453 1.00 98.19 109 LYS A N 1
ATOM 838 C CA . LYS A 1 109 ? -13.415 -2.616 15.388 1.00 98.19 109 LYS A CA 1
ATOM 839 C C . LYS A 1 109 ? -13.584 -3.606 16.534 1.00 98.19 109 LYS A C 1
ATOM 841 O O . LYS A 1 109 ? -14.645 -3.647 17.159 1.00 98.19 109 LYS A O 1
ATOM 846 N N . LYS A 1 110 ? -12.535 -4.371 16.845 1.00 98.38 110 LYS A N 1
ATOM 847 C CA . LYS A 1 110 ? -12.537 -5.285 17.989 1.00 98.38 110 LYS A CA 1
ATOM 848 C C . LYS A 1 110 ? -12.687 -4.525 19.308 1.00 98.38 110 LYS A C 1
ATOM 850 O O . LYS A 1 110 ? -13.556 -4.874 20.097 1.00 98.38 110 LYS A O 1
ATOM 855 N N . LYS A 1 111 ? -11.905 -3.464 19.528 1.00 98.44 111 LYS A N 1
ATOM 856 C CA . LYS A 1 111 ? -11.984 -2.639 20.748 1.00 98.44 111 LYS A CA 1
ATOM 857 C C . LYS A 1 111 ? -13.357 -1.989 20.929 1.00 98.44 111 LYS A C 1
ATOM 859 O O . LYS A 1 111 ? -13.874 -1.996 22.041 1.00 98.44 111 LYS A O 1
ATOM 864 N N . SER A 1 112 ? -13.964 -1.472 19.857 1.00 98.38 112 SER A N 1
ATOM 865 C CA . SER A 1 112 ? -15.319 -0.906 19.907 1.00 98.38 112 SER A CA 1
ATOM 866 C C . SER A 1 112 ? -16.329 -1.966 20.353 1.00 98.38 112 SER A C 1
ATOM 868 O O . SER A 1 112 ? -17.084 -1.753 21.303 1.00 98.38 112 SER A O 1
ATOM 870 N N . SER A 1 113 ? -16.277 -3.155 19.743 1.00 98.31 113 SER A N 1
ATOM 871 C CA . SER A 1 113 ? -17.132 -4.282 20.124 1.00 98.31 113 SER A CA 1
ATOM 872 C C . SER A 1 113 ? -16.921 -4.709 21.580 1.00 98.31 113 SER A C 1
ATOM 874 O O . SER A 1 113 ? -17.895 -4.896 22.307 1.00 98.31 113 SER A O 1
ATOM 876 N N . ASP A 1 114 ? -15.669 -4.839 22.023 1.00 98.62 114 ASP A N 1
ATOM 877 C CA . ASP A 1 114 ? -15.330 -5.212 23.400 1.00 98.62 114 ASP A CA 1
ATOM 878 C C . ASP A 1 114 ? -15.885 -4.167 24.394 1.00 98.62 114 ASP A C 1
ATOM 880 O O . ASP A 1 114 ? -16.521 -4.522 25.388 1.00 98.62 114 ASP A O 1
ATOM 884 N N . ASN A 1 115 ? -15.755 -2.873 24.086 1.00 98.56 115 ASN A N 1
ATOM 885 C CA . ASN A 1 115 ? -16.316 -1.790 24.897 1.00 98.56 115 ASN A CA 1
ATOM 886 C C . ASN A 1 115 ? -17.852 -1.807 24.938 1.00 98.56 115 ASN A C 1
ATOM 888 O O . ASN A 1 115 ? -18.438 -1.578 25.998 1.00 98.56 115 ASN A O 1
ATOM 892 N N . ARG A 1 116 ? -18.531 -2.134 23.831 1.00 98.19 116 ARG A N 1
ATOM 893 C CA . ARG A 1 116 ? -19.999 -2.302 23.811 1.00 98.19 116 ARG A CA 1
ATOM 894 C C . ARG A 1 116 ? -20.445 -3.432 24.742 1.00 98.19 116 ARG A C 1
ATOM 896 O O . ARG A 1 116 ? -21.417 -3.261 25.477 1.00 98.19 116 ARG A O 1
ATOM 903 N N . VAL A 1 117 ? -19.719 -4.552 24.751 1.00 98.44 117 VAL A N 1
ATOM 904 C CA . VAL A 1 117 ? -19.987 -5.681 25.658 1.00 98.44 117 VAL A CA 1
ATOM 905 C C . VAL A 1 117 ? -19.787 -5.265 27.116 1.00 98.44 117 VAL A C 1
ATOM 907 O O . VAL A 1 117 ? -20.653 -5.527 27.949 1.00 98.44 117 VAL A O 1
ATOM 910 N N . LEU A 1 118 ? -18.703 -4.550 27.429 1.00 98.56 118 LEU A N 1
ATOM 911 C CA . LEU A 1 118 ? -18.447 -4.043 28.783 1.00 98.56 118 LEU A CA 1
ATOM 912 C C . LEU A 1 118 ? -19.515 -3.040 29.246 1.00 98.56 118 LEU A C 1
ATOM 914 O O . LEU A 1 118 ? -19.956 -3.088 30.395 1.00 98.56 118 LEU A O 1
ATOM 918 N N . ALA A 1 119 ? -19.987 -2.163 28.357 1.00 98.44 119 ALA A N 1
ATOM 919 C CA . ALA A 1 119 ? -21.091 -1.252 28.654 1.00 98.44 119 ALA A CA 1
ATOM 920 C C . ALA A 1 119 ? -22.403 -2.010 28.940 1.00 98.44 119 ALA A C 1
ATOM 922 O O . ALA A 1 119 ? -23.161 -1.619 29.832 1.00 98.44 119 ALA A O 1
ATOM 923 N N . GLN A 1 120 ? -22.667 -3.103 28.217 1.00 98.19 120 GLN A N 1
ATOM 924 C CA . GLN A 1 120 ? -23.840 -3.954 28.431 1.00 98.19 120 GLN A CA 1
ATOM 925 C C . GLN A 1 120 ? -23.763 -4.738 29.752 1.00 98.19 120 GLN A C 1
ATOM 927 O O . GLN A 1 120 ? -24.766 -4.835 30.465 1.00 98.19 120 GLN A O 1
ATOM 932 N N . ASP A 1 121 ? -22.583 -5.245 30.115 1.00 98.25 121 ASP A N 1
ATOM 933 C CA . ASP A 1 121 ? -22.345 -5.861 31.426 1.00 98.25 121 ASP A CA 1
ATOM 934 C C . ASP A 1 121 ? -22.588 -4.852 32.557 1.00 98.25 121 ASP A C 1
ATOM 936 O O . ASP A 1 121 ? -23.353 -5.120 33.486 1.00 98.25 121 ASP A O 1
ATOM 940 N N . CYS A 1 122 ? -22.050 -3.633 32.423 1.00 98.19 122 CYS A N 1
ATOM 941 C CA . CYS A 1 122 ? -22.316 -2.552 33.372 1.00 98.19 122 CYS A CA 1
ATOM 942 C C . CYS A 1 122 ? -23.816 -2.252 33.486 1.00 98.19 122 CYS A C 1
ATOM 944 O O . CYS A 1 122 ? -24.303 -2.018 34.589 1.00 98.19 122 CYS A O 1
ATOM 946 N N . ASN A 1 123 ? -24.567 -2.292 32.380 1.00 98.12 123 ASN A N 1
ATOM 947 C CA . ASN A 1 123 ? -26.016 -2.100 32.416 1.00 98.12 123 ASN A CA 1
ATOM 948 C C . ASN A 1 123 ? -26.729 -3.200 33.214 1.00 98.12 123 ASN A C 1
ATOM 950 O O . ASN A 1 123 ? -27.565 -2.899 34.058 1.00 98.12 123 ASN A O 1
ATOM 954 N N . SER A 1 124 ? -26.340 -4.457 33.012 1.00 98.25 124 SER A N 1
ATOM 955 C CA . SER A 1 124 ? -26.900 -5.591 33.759 1.00 98.25 124 SER A CA 1
ATOM 956 C C . SER A 1 124 ? -26.591 -5.488 35.259 1.00 98.25 124 SER A C 1
ATOM 958 O O . SER A 1 124 ? -27.443 -5.766 36.103 1.00 98.25 124 SER A O 1
ATOM 960 N N . ARG A 1 125 ? -25.382 -5.024 35.609 1.00 98.31 125 ARG A N 1
ATOM 961 C CA . ARG A 1 125 ? -24.986 -4.747 36.999 1.00 98.31 125 ARG A CA 1
ATOM 962 C C . ARG A 1 125 ? -25.790 -3.600 37.612 1.00 98.31 125 ARG A C 1
ATOM 964 O O . ARG A 1 125 ? -26.215 -3.719 38.756 1.00 98.31 125 ARG A O 1
ATOM 971 N N . ILE A 1 126 ? -26.024 -2.521 36.862 1.00 98.62 126 ILE A N 1
ATOM 972 C CA . ILE A 1 126 ? -26.882 -1.400 37.281 1.00 98.62 126 ILE A CA 1
ATOM 973 C C . ILE A 1 126 ? -28.287 -1.907 37.627 1.00 98.62 126 ILE A C 1
ATOM 975 O O . ILE A 1 126 ? -28.786 -1.593 38.707 1.00 98.62 126 ILE A O 1
ATOM 979 N N . ASP A 1 127 ? -28.888 -2.728 36.763 1.00 98.56 127 ASP A N 1
ATOM 980 C CA . ASP A 1 127 ? -30.238 -3.267 36.969 1.00 98.56 127 ASP A CA 1
ATOM 981 C C . ASP A 1 127 ? -30.311 -4.168 38.218 1.00 98.56 127 ASP A C 1
ATOM 983 O O . ASP A 1 127 ? -31.256 -4.084 39.012 1.00 98.56 127 ASP A O 1
ATOM 987 N N . ALA A 1 128 ? -29.280 -4.990 38.444 1.00 98.56 128 ALA A N 1
ATOM 988 C CA . ALA A 1 128 ? -29.173 -5.839 39.630 1.00 98.56 128 ALA A CA 1
ATOM 989 C C . ALA A 1 128 ? -29.023 -5.023 40.927 1.00 98.56 128 ALA A C 1
ATOM 991 O O . ALA A 1 128 ? -29.717 -5.293 41.912 1.00 98.56 128 ALA A O 1
ATOM 992 N N . ILE A 1 129 ? -28.154 -4.005 40.926 1.00 98.62 129 ILE A N 1
ATOM 993 C CA . ILE A 1 129 ? -27.948 -3.115 42.078 1.00 98.62 129 ILE A CA 1
ATOM 994 C C . ILE A 1 129 ? -29.233 -2.343 42.389 1.00 98.62 129 ILE A C 1
ATOM 996 O O . ILE A 1 129 ? -29.644 -2.285 43.547 1.00 98.62 129 ILE A O 1
ATOM 1000 N N . GLN A 1 130 ? -29.909 -1.805 41.370 1.00 98.50 130 GLN A N 1
ATOM 1001 C CA . GLN A 1 130 ? -31.165 -1.077 41.550 1.00 98.50 130 GLN A CA 1
ATOM 1002 C C . GLN A 1 130 ? -32.249 -1.976 42.156 1.00 98.50 130 GLN A C 1
ATOM 1004 O O . GLN A 1 130 ? -32.895 -1.593 43.128 1.00 98.50 130 GLN A O 1
ATOM 1009 N N . SER A 1 131 ? -32.376 -3.211 41.663 1.00 98.50 131 SER A N 1
ATOM 1010 C CA . SER A 1 131 ? -33.315 -4.193 42.219 1.00 98.50 131 SER A CA 1
ATOM 1011 C C . SER A 1 131 ? -33.031 -4.495 43.697 1.00 98.50 131 SER A C 1
ATOM 1013 O O . SER A 1 131 ? -33.957 -4.648 44.496 1.00 98.50 131 SER A O 1
ATOM 1015 N N . ARG A 1 132 ? -31.749 -4.555 44.086 1.00 98.62 132 ARG A N 1
ATOM 1016 C CA . ARG A 1 132 ? -31.339 -4.769 45.480 1.00 98.62 132 ARG A CA 1
ATOM 1017 C C . ARG A 1 132 ? -31.634 -3.556 46.364 1.00 98.62 132 ARG A C 1
ATOM 1019 O O . ARG A 1 132 ? -32.110 -3.740 47.483 1.00 98.62 132 ARG A O 1
ATOM 1026 N N . ILE A 1 133 ? -31.382 -2.342 45.871 1.00 98.50 133 ILE A N 1
ATOM 1027 C CA . ILE A 1 133 ? -31.740 -1.090 46.556 1.00 98.50 133 ILE A CA 1
ATOM 1028 C C . ILE A 1 133 ? -33.249 -1.042 46.810 1.00 98.50 133 ILE A C 1
ATOM 1030 O O . ILE A 1 133 ? -33.674 -0.750 47.929 1.00 98.50 133 ILE A O 1
ATOM 1034 N N . ASP A 1 134 ? -34.059 -1.376 45.806 1.00 98.44 134 ASP A N 1
ATOM 1035 C CA . ASP A 1 134 ? -35.517 -1.357 45.913 1.00 98.44 134 ASP A CA 1
ATOM 1036 C C . ASP A 1 134 ? -36.023 -2.380 46.953 1.00 98.44 134 ASP A C 1
ATOM 1038 O O . ASP A 1 134 ? -36.883 -2.053 47.776 1.00 98.44 134 ASP A O 1
ATOM 1042 N N . ASP A 1 135 ? -35.464 -3.599 46.977 1.00 98.56 135 ASP A N 1
ATOM 1043 C CA . ASP A 1 135 ? -35.777 -4.633 47.981 1.00 98.56 135 ASP A CA 1
ATOM 1044 C C . ASP A 1 135 ? -35.427 -4.182 49.408 1.00 98.56 135 ASP A C 1
ATOM 1046 O O . ASP A 1 135 ? -36.256 -4.257 50.320 1.00 98.56 135 ASP A O 1
ATOM 1050 N N . LEU A 1 136 ? -34.217 -3.657 49.609 1.00 98.38 136 LEU A N 1
ATOM 1051 C CA . LEU A 1 136 ? -33.764 -3.172 50.914 1.00 98.38 136 LEU A CA 1
ATOM 1052 C C . LEU A 1 136 ? -34.562 -1.956 51.392 1.00 98.38 136 LEU A C 1
ATOM 1054 O O . LEU A 1 136 ? -34.871 -1.852 52.578 1.00 98.38 136 LEU A O 1
ATOM 1058 N N . THR A 1 137 ? -34.960 -1.070 50.481 1.00 98.25 137 THR A N 1
ATOM 1059 C CA . THR A 1 137 ? -35.814 0.085 50.796 1.00 98.25 137 THR A CA 1
ATOM 1060 C C . THR A 1 137 ? -37.193 -0.364 51.286 1.00 98.25 137 THR A C 1
ATOM 1062 O O . THR A 1 137 ? -37.705 0.163 52.279 1.00 98.25 137 THR A O 1
ATOM 1065 N N . ARG A 1 138 ? -37.781 -1.390 50.651 1.00 98.19 138 ARG A N 1
ATOM 1066 C CA . ARG A 1 138 ? -39.043 -1.994 51.111 1.00 98.19 138 ARG A CA 1
ATOM 1067 C C . ARG A 1 138 ? -38.891 -2.620 52.495 1.00 98.19 138 ARG A C 1
ATOM 1069 O O . ARG A 1 138 ? -39.705 -2.339 53.369 1.00 98.19 138 ARG A O 1
ATOM 1076 N N . LYS A 1 139 ? -37.824 -3.391 52.726 1.00 98.19 139 LYS A N 1
ATOM 1077 C CA . LYS A 1 139 ? -37.528 -3.988 54.042 1.00 98.19 139 LYS A CA 1
ATOM 1078 C C . LYS A 1 139 ? -37.324 -2.936 55.130 1.00 98.19 139 LYS A C 1
ATOM 1080 O O . LYS A 1 139 ? -37.860 -3.081 56.221 1.00 98.19 139 LYS A O 1
ATOM 1085 N N . SER A 1 140 ? -36.598 -1.858 54.834 1.00 97.38 140 SER A N 1
ATOM 1086 C CA . SER A 1 140 ? -36.396 -0.746 55.773 1.00 97.38 140 SER A CA 1
ATOM 1087 C C . SER A 1 140 ? -37.721 -0.089 56.177 1.00 97.38 140 SER A C 1
ATOM 1089 O O . SER A 1 140 ? -37.918 0.251 57.345 1.00 97.38 140 SER A O 1
ATOM 1091 N 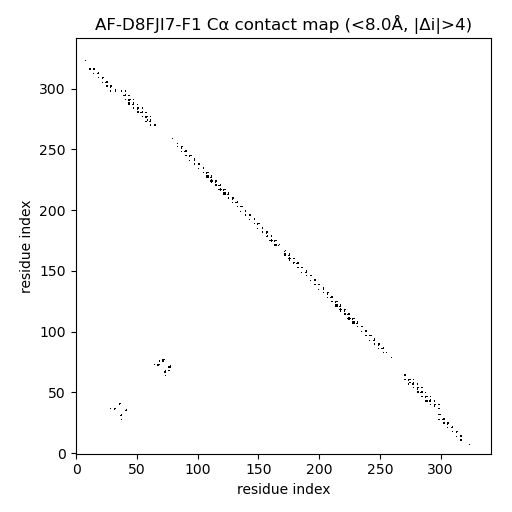N . THR A 1 141 ? -38.646 0.040 55.219 1.00 97.38 141 THR A N 1
ATOM 1092 C CA . THR A 1 141 ? -39.994 0.579 55.446 1.00 97.38 141 THR A CA 1
ATOM 1093 C C . THR A 1 141 ? -40.825 -0.348 56.333 1.00 97.38 141 THR A C 1
ATOM 1095 O O . THR A 1 141 ? -41.413 0.117 57.305 1.00 97.38 141 THR A O 1
ATOM 1098 N N . ASP A 1 142 ? -40.829 -1.652 56.044 1.00 97.69 142 ASP A N 1
ATOM 1099 C CA . ASP A 1 142 ? -41.531 -2.670 56.840 1.00 97.69 142 ASP A CA 1
ATOM 1100 C C . ASP A 1 142 ? -41.033 -2.710 58.295 1.00 97.69 142 ASP A C 1
ATOM 1102 O O . ASP A 1 142 ? -41.823 -2.677 59.237 1.00 97.69 142 ASP A O 1
ATOM 1106 N N . ILE A 1 143 ? -39.711 -2.647 58.493 1.00 97.62 143 ILE A N 1
ATOM 1107 C CA . ILE A 1 143 ? -39.108 -2.528 59.828 1.00 97.62 143 ILE A CA 1
ATOM 1108 C C . ILE A 1 143 ? -39.566 -1.246 60.521 1.00 97.62 143 ILE A C 1
ATOM 1110 O O . ILE A 1 143 ? -39.896 -1.286 61.703 1.00 97.62 143 ILE A O 1
ATOM 1114 N N . GLY A 1 144 ? -39.612 -0.120 59.803 1.00 96.50 144 GLY A N 1
ATOM 1115 C CA . GLY A 1 144 ? -40.113 1.146 60.338 1.00 96.50 144 GLY A CA 1
ATOM 1116 C C . GLY A 1 144 ? -41.554 1.035 60.846 1.00 96.50 144 GLY A C 1
ATOM 1117 O O . GLY A 1 144 ? -41.838 1.473 61.960 1.00 96.50 144 GLY A O 1
ATOM 1118 N N . ILE A 1 145 ? -42.432 0.381 60.079 1.00 97.88 145 ILE A N 1
ATOM 1119 C CA . ILE A 1 145 ? -43.820 0.100 60.480 1.00 97.88 145 ILE A CA 1
ATOM 1120 C C . ILE A 1 145 ? -43.838 -0.782 61.733 1.00 97.88 145 ILE A C 1
ATOM 1122 O O . ILE A 1 145 ? -44.456 -0.419 62.734 1.00 97.88 145 ILE A O 1
ATOM 1126 N N . ARG A 1 146 ? -43.087 -1.891 61.735 1.00 97.88 146 ARG A N 1
ATOM 1127 C CA . ARG A 1 146 ? -43.028 -2.810 62.880 1.00 97.88 146 ARG A CA 1
ATOM 1128 C C . ARG A 1 146 ? -42.500 -2.136 64.147 1.00 97.88 146 ARG A C 1
ATOM 1130 O O . ARG A 1 146 ? -42.992 -2.407 65.240 1.00 97.88 146 ARG A O 1
ATOM 1137 N N . MET A 1 147 ? -41.511 -1.253 64.022 1.00 97.44 147 MET A N 1
ATOM 1138 C CA . MET A 1 147 ? -41.000 -0.458 65.140 1.00 97.44 147 MET A CA 1
ATOM 1139 C C . MET A 1 147 ? -42.084 0.456 65.719 1.00 97.44 147 MET A C 1
ATOM 1141 O O . MET A 1 147 ? -42.209 0.526 66.942 1.00 97.44 147 MET A O 1
ATOM 1145 N N . SER A 1 148 ? -42.877 1.119 64.870 1.00 97.69 148 SER A N 1
ATOM 1146 C CA . SER A 1 148 ? -44.019 1.928 65.314 1.00 97.69 148 SER A CA 1
ATOM 1147 C C . SER A 1 148 ? -45.084 1.085 66.016 1.00 97.69 148 SER A C 1
ATOM 1149 O O . SER A 1 148 ? -45.551 1.477 67.084 1.00 97.69 148 SER A O 1
ATOM 1151 N N . ASP A 1 149 ? -45.412 -0.097 65.491 1.00 98.00 149 ASP A N 1
ATOM 1152 C CA . ASP A 1 149 ? -46.360 -1.015 66.135 1.00 98.00 149 ASP A CA 1
ATOM 1153 C C . ASP A 1 149 ? -45.879 -1.435 67.530 1.00 98.00 149 ASP A C 1
ATOM 1155 O O . ASP A 1 149 ? -46.621 -1.333 68.505 1.00 98.00 149 ASP A O 1
ATOM 1159 N N . VAL A 1 150 ? -44.607 -1.826 67.660 1.00 97.62 150 VAL A N 1
ATOM 1160 C CA . VAL A 1 150 ? -44.012 -2.205 68.953 1.00 97.62 150 VAL A CA 1
ATOM 1161 C C . VAL A 1 150 ? -43.995 -1.023 69.931 1.00 97.62 150 VAL A C 1
ATOM 1163 O O . VAL A 1 150 ? -44.229 -1.205 71.126 1.00 97.62 150 VAL A O 1
ATOM 1166 N N . GLN A 1 151 ? -43.745 0.201 69.459 1.00 96.69 151 GLN A N 1
ATOM 1167 C CA . GLN A 1 151 ? -43.818 1.407 70.294 1.00 96.69 151 GLN A CA 1
ATOM 1168 C C . GLN A 1 151 ? -45.242 1.690 70.794 1.00 96.69 151 GLN A C 1
ATOM 1170 O O . GLN A 1 151 ? -45.416 2.072 71.958 1.00 96.69 151 GLN A O 1
ATOM 1175 N N . ASN A 1 152 ? -46.249 1.468 69.948 1.00 96.69 152 ASN A N 1
ATOM 1176 C CA . ASN A 1 152 ? -47.655 1.574 70.329 1.00 96.69 152 ASN A CA 1
ATOM 1177 C C . ASN A 1 152 ? -48.023 0.496 71.361 1.00 96.69 152 ASN A C 1
ATOM 1179 O O . ASN A 1 152 ? -48.556 0.831 72.417 1.00 96.69 152 ASN A O 1
ATOM 1183 N N . GLU A 1 153 ? -47.628 -0.764 71.133 1.00 96.94 153 GLU A N 1
ATOM 1184 C CA . GLU A 1 153 ? -47.813 -1.868 72.089 1.00 96.94 153 GLU A CA 1
ATOM 1185 C C . GLU A 1 153 ? -47.197 -1.533 73.463 1.00 96.94 153 GLU A C 1
ATOM 1187 O O . GLU A 1 153 ? -47.847 -1.701 74.495 1.00 96.94 153 GLU A O 1
ATOM 1192 N N . ILE A 1 154 ? -45.966 -1.001 73.499 1.00 95.75 154 ILE A N 1
ATOM 1193 C CA . ILE A 1 154 ? -45.308 -0.565 74.746 1.00 95.75 154 ILE A CA 1
ATOM 1194 C C . ILE A 1 154 ? -46.122 0.526 75.458 1.00 95.75 154 ILE A C 1
ATOM 1196 O O . ILE A 1 154 ? -46.244 0.489 76.685 1.00 95.75 154 ILE A O 1
ATOM 1200 N N . SER A 1 155 ? -46.663 1.496 74.717 1.00 95.44 155 SER A N 1
ATOM 1201 C CA . SER A 1 155 ? -47.444 2.608 75.282 1.00 95.44 155 SER A CA 1
ATOM 1202 C C . SER A 1 155 ? -48.785 2.139 75.857 1.00 95.44 155 SER A C 1
ATOM 1204 O O . SER A 1 155 ? -49.165 2.545 76.961 1.00 95.44 155 SER A O 1
ATOM 1206 N N . ASP A 1 156 ? -49.465 1.227 75.161 1.00 95.31 156 ASP A N 1
ATOM 1207 C CA . ASP A 1 156 ? -50.719 0.617 75.612 1.00 95.31 156 ASP A CA 1
ATOM 1208 C C . ASP A 1 156 ? -50.514 -0.234 76.870 1.00 95.31 156 ASP A C 1
ATOM 1210 O O . ASP A 1 156 ? -51.269 -0.122 77.843 1.00 95.31 156 ASP A O 1
ATOM 1214 N N . ILE A 1 157 ? -49.467 -1.068 76.883 1.00 94.31 157 ILE A N 1
ATOM 1215 C CA . ILE A 1 157 ? -49.091 -1.881 78.047 1.00 94.31 157 ILE A CA 1
ATOM 1216 C C . ILE A 1 157 ? -48.715 -0.973 79.224 1.00 94.31 157 ILE A C 1
ATOM 1218 O O . ILE A 1 157 ? -49.153 -1.212 80.350 1.00 94.31 157 ILE A O 1
ATOM 1222 N N . GLY A 1 158 ? -47.960 0.101 78.970 1.00 90.88 158 GLY A N 1
ATOM 1223 C CA . GLY A 1 158 ? -47.582 1.092 79.978 1.00 90.88 158 GLY A CA 1
ATOM 1224 C C . GLY A 1 158 ? -48.791 1.759 80.637 1.00 90.88 158 GLY A C 1
ATOM 1225 O O . GLY A 1 158 ? -48.855 1.830 81.866 1.00 90.88 158 GLY A O 1
ATOM 1226 N N . SER A 1 159 ? -49.777 2.173 79.836 1.00 92.44 159 SER A N 1
ATOM 1227 C CA . SER A 1 159 ? -51.035 2.758 80.323 1.00 92.44 159 SER A CA 1
ATOM 1228 C C . SER A 1 159 ? -51.829 1.772 81.191 1.00 92.44 159 SER A C 1
ATOM 1230 O O . SER A 1 159 ? -52.264 2.119 82.292 1.00 92.44 159 SER A O 1
ATOM 1232 N N . LYS A 1 160 ? -51.963 0.511 80.752 1.00 92.19 160 LYS A N 1
ATOM 1233 C CA . LYS A 1 160 ? -52.629 -0.552 81.533 1.00 92.19 160 LYS A CA 1
ATOM 1234 C C . LYS A 1 160 ? -51.899 -0.845 82.846 1.00 92.19 160 LYS A C 1
ATOM 1236 O O . LYS A 1 160 ? -52.533 -0.981 83.890 1.00 92.19 160 LYS A O 1
ATOM 1241 N N . GLY A 1 161 ? -50.568 -0.905 82.805 1.00 89.25 161 GLY A N 1
ATOM 1242 C CA . GLY A 1 161 ? -49.732 -1.140 83.980 1.00 89.25 161 GLY A CA 1
ATOM 1243 C C . GLY A 1 161 ? -49.875 -0.047 85.042 1.00 89.25 161 GLY A C 1
ATOM 1244 O O . GLY A 1 161 ? -49.947 -0.366 86.227 1.00 89.25 161 GLY A O 1
ATOM 1245 N N . GLN A 1 162 ? -49.968 1.226 84.635 1.00 87.38 162 GLN A N 1
ATOM 1246 C CA . GLN A 1 162 ? -50.240 2.344 85.552 1.00 87.38 162 GLN A CA 1
ATOM 1247 C C . GLN A 1 162 ? -51.611 2.214 86.220 1.00 87.38 162 GLN A C 1
ATOM 1249 O O . GLN A 1 162 ? -51.695 2.281 87.445 1.00 87.38 162 GLN A O 1
ATOM 1254 N N . SER A 1 163 ? -52.657 1.907 85.448 1.00 88.69 163 SER A N 1
ATOM 1255 C CA . SER A 1 163 ? -54.005 1.708 85.997 1.00 88.69 163 SER A CA 1
ATOM 1256 C C . SER A 1 163 ? -54.050 0.609 87.071 1.00 88.69 163 SER A C 1
ATOM 1258 O O . SER A 1 163 ? -54.660 0.788 88.127 1.00 88.69 163 SER A O 1
ATOM 1260 N N . TYR A 1 164 ? -53.345 -0.511 86.867 1.00 87.81 164 TYR A N 1
ATOM 1261 C CA . TYR A 1 164 ? -53.247 -1.560 87.888 1.00 87.81 164 TYR A CA 1
ATOM 1262 C C . TYR A 1 164 ? -52.477 -1.112 89.140 1.00 87.81 164 TYR A C 1
ATOM 1264 O O . TYR A 1 164 ? -52.886 -1.448 90.255 1.00 87.81 164 TYR A O 1
ATOM 1272 N N . LYS A 1 165 ? -51.398 -0.329 88.989 1.00 83.06 165 LYS A N 1
ATOM 1273 C CA . LYS A 1 165 ? -50.643 0.226 90.129 1.00 83.06 165 LYS A CA 1
ATOM 1274 C C . LYS A 1 165 ? -51.513 1.158 90.985 1.00 83.06 165 LYS A C 1
ATOM 1276 O O . LYS A 1 165 ? -51.433 1.086 92.209 1.00 83.06 165 LYS A O 1
ATOM 1281 N N . GLU A 1 166 ? -52.378 1.961 90.367 1.00 84.19 166 GLU A N 1
ATOM 1282 C CA . GLU A 1 166 ? -53.294 2.889 91.054 1.00 84.19 166 GLU A CA 1
ATOM 1283 C C . GLU A 1 166 ? -54.403 2.179 91.851 1.00 84.19 166 GLU A C 1
ATOM 1285 O O . GLU A 1 166 ? -54.768 2.624 92.937 1.00 84.19 166 GLU A O 1
ATOM 1290 N N . GLN A 1 167 ? -54.917 1.047 91.360 1.00 85.69 167 GLN A N 1
ATOM 1291 C CA . GLN A 1 167 ? -55.974 0.281 92.039 1.00 85.69 167 GLN A CA 1
ATOM 1292 C C . GLN A 1 167 ? -55.489 -0.499 93.286 1.00 85.69 167 GLN A C 1
ATOM 1294 O O . GLN A 1 167 ? -56.304 -0.943 94.092 1.00 85.69 167 GLN A O 1
ATOM 1299 N N . GLY A 1 168 ? -54.177 -0.710 93.453 1.00 75.81 168 GLY A N 1
ATOM 1300 C CA . GLY A 1 168 ? -53.536 -1.068 94.732 1.00 75.81 168 GLY A CA 1
ATOM 1301 C C . GLY A 1 168 ? -53.699 -2.496 95.293 1.00 75.81 168 GLY A C 1
ATOM 1302 O O . GLY A 1 168 ? -53.021 -2.823 96.271 1.00 75.81 168 GLY A O 1
ATOM 1303 N N . SER A 1 169 ? -54.539 -3.365 94.717 1.00 82.75 169 SER A N 1
ATOM 1304 C CA . SER A 1 169 ? -54.719 -4.747 95.210 1.00 82.75 169 SER A CA 1
ATOM 1305 C C . SER A 1 169 ? -53.481 -5.636 94.977 1.00 82.75 169 SER A C 1
ATOM 1307 O O . SER A 1 169 ? -52.713 -5.422 94.040 1.00 82.75 169 SER A O 1
ATOM 1309 N N . GLU A 1 170 ? -53.283 -6.670 95.803 1.00 78.19 170 GLU A N 1
ATOM 1310 C CA . GLU A 1 170 ? -52.141 -7.599 95.674 1.00 78.19 170 GLU A CA 1
ATOM 1311 C C . GLU A 1 170 ? -52.128 -8.325 94.311 1.00 78.19 170 GLU A C 1
ATOM 1313 O O . GLU A 1 170 ? -51.074 -8.545 93.715 1.00 78.19 170 GLU A O 1
ATOM 1318 N N . VAL A 1 171 ? -53.315 -8.624 93.771 1.00 79.69 171 VAL A N 1
ATOM 1319 C CA . VAL A 1 171 ? -53.496 -9.178 92.418 1.00 79.69 171 VAL A CA 1
ATOM 1320 C C . VAL A 1 171 ? -53.049 -8.169 91.357 1.00 79.69 171 VAL A C 1
ATOM 1322 O O . VAL A 1 171 ? -52.302 -8.526 90.446 1.00 79.69 171 VAL A O 1
ATOM 1325 N N . ASN A 1 172 ? -53.416 -6.895 91.513 1.00 85.44 172 ASN A N 1
ATOM 1326 C CA . ASN A 1 172 ? -53.046 -5.838 90.573 1.00 85.44 172 ASN A CA 1
ATOM 1327 C C . ASN A 1 172 ? -51.539 -5.544 90.582 1.00 85.44 172 ASN A C 1
ATOM 1329 O O . ASN A 1 172 ? -50.970 -5.244 89.534 1.00 85.44 172 ASN A O 1
ATOM 1333 N N . LYS A 1 173 ? -50.859 -5.691 91.728 1.00 82.62 173 LYS A N 1
ATOM 1334 C CA . LYS A 1 173 ? -49.389 -5.588 91.801 1.00 82.62 173 LYS A CA 1
ATOM 1335 C C . LYS A 1 173 ? -48.695 -6.685 90.992 1.00 82.62 173 LYS A C 1
ATOM 1337 O O . LYS A 1 173 ? -47.729 -6.403 90.283 1.00 82.62 173 LYS A O 1
ATOM 1342 N N . ASN A 1 174 ? -49.182 -7.923 91.085 1.00 86.56 174 ASN A N 1
ATOM 1343 C CA . ASN A 1 174 ? -48.628 -9.042 90.321 1.00 86.56 174 ASN A CA 1
ATOM 1344 C C . ASN A 1 174 ? -48.851 -8.865 88.814 1.00 86.56 174 ASN A C 1
ATOM 1346 O O . ASN A 1 174 ? -47.937 -9.119 88.031 1.00 86.56 174 ASN A O 1
ATOM 1350 N N . GLU A 1 175 ? -50.025 -8.379 88.407 1.00 89.25 175 GLU A N 1
ATOM 1351 C CA . GLU A 1 175 ? -50.328 -8.138 86.993 1.00 89.25 175 GLU A CA 1
ATOM 1352 C C . GLU A 1 175 ? -49.522 -6.960 86.425 1.00 89.25 175 GLU A C 1
ATOM 1354 O O . GLU A 1 175 ? -48.951 -7.064 85.340 1.00 89.25 175 GLU A O 1
ATOM 1359 N N . ALA A 1 176 ? -49.352 -5.884 87.201 1.00 86.56 176 ALA A N 1
ATOM 1360 C CA . ALA A 1 176 ? -48.473 -4.775 86.840 1.00 86.56 176 ALA A CA 1
ATOM 1361 C C . ALA A 1 176 ? -47.017 -5.225 86.626 1.00 86.56 176 ALA A C 1
ATOM 1363 O O . ALA A 1 176 ? -46.355 -4.727 85.716 1.00 86.56 176 ALA A O 1
ATOM 1364 N N . LYS A 1 177 ? -46.522 -6.182 87.424 1.00 90.19 177 LYS A N 1
ATOM 1365 C CA . LYS A 1 177 ? -45.165 -6.727 87.280 1.00 90.19 177 LYS A CA 1
ATOM 1366 C C . LYS A 1 177 ? -44.988 -7.529 85.985 1.00 90.19 177 LYS A C 1
ATOM 1368 O O . LYS A 1 177 ? -43.971 -7.362 85.321 1.00 90.19 177 LYS A O 1
ATOM 1373 N N . LYS A 1 178 ? -45.975 -8.347 85.593 1.00 92.44 178 LYS A N 1
ATOM 1374 C CA . LYS A 1 178 ? -45.940 -9.076 84.308 1.00 92.44 178 LYS A CA 1
ATOM 1375 C C . LYS A 1 178 ? -45.882 -8.119 83.117 1.00 92.44 178 LYS A C 1
ATOM 1377 O O . LYS A 1 178 ? -45.033 -8.282 82.251 1.00 92.44 178 LYS A O 1
ATOM 1382 N N . LEU A 1 179 ? -46.720 -7.078 83.124 1.00 93.31 179 LEU A N 1
ATOM 1383 C CA . LEU A 1 179 ? -46.718 -6.049 82.077 1.00 93.31 179 LEU A CA 1
ATOM 1384 C C . LEU A 1 179 ? -45.373 -5.304 82.001 1.00 93.31 179 LEU A C 1
ATOM 1386 O O . LEU A 1 179 ? -44.939 -4.893 80.928 1.00 93.31 179 LEU A O 1
ATOM 1390 N N . GLU A 1 180 ? -44.683 -5.139 83.130 1.00 91.75 180 GLU A N 1
ATOM 1391 C CA . GLU A 1 180 ? -43.351 -4.529 83.181 1.00 91.75 180 GLU A CA 1
ATOM 1392 C C . GLU A 1 180 ? -42.277 -5.418 82.528 1.00 91.75 180 GLU A C 1
ATOM 1394 O O . GLU A 1 180 ? -41.375 -4.909 81.857 1.00 91.75 180 GLU A O 1
ATOM 1399 N N . ASP A 1 181 ? -42.389 -6.740 82.669 1.00 94.31 181 ASP A N 1
ATOM 1400 C CA . ASP A 1 181 ? -41.524 -7.701 81.979 1.00 94.31 181 ASP A CA 1
ATOM 1401 C C . ASP A 1 181 ? -41.849 -7.792 80.474 1.00 94.31 181 ASP A C 1
ATOM 1403 O O . ASP A 1 181 ? -40.921 -7.825 79.658 1.00 94.31 181 ASP A O 1
ATOM 1407 N N . ASP A 1 182 ? -43.125 -7.691 80.082 1.00 95.38 182 ASP A N 1
ATOM 1408 C CA . ASP A 1 182 ? -43.533 -7.581 78.672 1.00 95.38 182 ASP A CA 1
ATOM 1409 C C . ASP A 1 182 ? -42.944 -6.323 78.016 1.00 95.38 182 ASP A C 1
ATOM 1411 O O . ASP A 1 182 ? -42.363 -6.395 76.929 1.00 95.38 182 ASP A O 1
ATOM 1415 N N . ILE A 1 183 ? -42.993 -5.171 78.700 1.00 95.44 183 ILE A N 1
ATOM 1416 C CA . ILE A 1 183 ? -42.348 -3.932 78.231 1.00 95.44 183 ILE A CA 1
ATOM 1417 C C . ILE A 1 183 ? -40.846 -4.145 78.024 1.00 95.44 183 ILE A C 1
ATOM 1419 O O . ILE A 1 183 ? -40.294 -3.661 77.032 1.00 95.44 183 ILE A O 1
ATOM 1423 N N . LYS A 1 184 ? -40.153 -4.853 78.928 1.00 96.44 184 LYS A N 1
ATOM 1424 C CA . LYS A 1 184 ? -38.718 -5.146 78.747 1.00 96.44 184 LYS A CA 1
ATOM 1425 C C . LYS A 1 184 ? -38.476 -5.994 77.502 1.00 96.44 184 LYS A C 1
ATOM 1427 O O . LYS A 1 184 ? -37.569 -5.667 76.739 1.00 96.44 184 LYS A O 1
ATOM 1432 N N . SER A 1 185 ? -39.282 -7.032 77.279 1.00 97.06 185 SER A N 1
ATOM 1433 C CA . SER A 1 185 ? -39.180 -7.884 76.088 1.00 97.06 185 SER A CA 1
ATOM 1434 C C . SER A 1 185 ? -39.410 -7.080 74.803 1.00 97.06 185 SER A C 1
ATOM 1436 O O . SER A 1 185 ? -38.584 -7.106 73.890 1.00 97.06 185 SER A O 1
ATOM 1438 N N . LYS A 1 186 ? -40.453 -6.245 74.767 1.00 97.50 186 LYS A N 1
ATOM 1439 C CA . LYS A 1 186 ? -40.746 -5.371 73.622 1.00 97.50 186 LYS A CA 1
ATOM 1440 C C . LYS A 1 186 ? -39.674 -4.318 73.369 1.00 97.50 186 LYS A C 1
ATOM 1442 O O . LYS A 1 186 ? -39.341 -4.036 72.222 1.00 97.50 186 LYS A O 1
ATOM 1447 N N . ARG A 1 187 ? -39.047 -3.780 74.417 1.00 96.81 187 ARG A N 1
ATOM 1448 C CA . ARG A 1 187 ? -37.874 -2.901 74.266 1.00 96.81 187 ARG A CA 1
ATOM 1449 C C . ARG A 1 187 ? -36.676 -3.634 73.659 1.00 96.81 187 ARG A C 1
ATOM 1451 O O . ARG A 1 187 ? -35.931 -3.030 72.892 1.00 96.81 187 ARG A O 1
ATOM 1458 N N . GLN A 1 188 ? -36.481 -4.916 73.968 1.00 97.06 188 GLN A N 1
ATOM 1459 C CA . GLN A 1 188 ? -35.442 -5.727 73.324 1.00 97.06 188 GLN A CA 1
ATOM 1460 C C . GLN A 1 188 ? -35.756 -5.987 71.843 1.00 97.06 188 GLN A C 1
ATOM 1462 O O . GLN A 1 188 ? -34.852 -5.871 71.012 1.00 97.06 188 GLN A O 1
ATOM 1467 N N . GLU A 1 189 ? -37.020 -6.265 71.502 1.00 97.44 189 GLU A N 1
ATOM 1468 C CA . GLU A 1 189 ? -37.494 -6.361 70.109 1.00 97.44 189 GLU A CA 1
ATOM 1469 C C . GLU A 1 189 ? -37.199 -5.052 69.354 1.00 97.44 189 GLU A C 1
ATOM 1471 O O . GLU A 1 189 ? -36.513 -5.070 68.332 1.00 97.44 189 GLU A O 1
ATOM 1476 N N . LEU A 1 190 ? -37.592 -3.903 69.916 1.00 97.38 190 LEU A N 1
ATOM 1477 C CA . LEU A 1 190 ? -37.353 -2.579 69.331 1.00 97.38 190 LEU A CA 1
ATOM 1478 C C . LEU A 1 190 ? -35.861 -2.283 69.116 1.00 97.38 190 LEU A C 1
ATOM 1480 O O . LEU A 1 190 ? -35.472 -1.776 68.063 1.00 97.38 190 LEU A O 1
ATOM 1484 N N . ASN A 1 191 ? -35.008 -2.625 70.085 1.00 97.62 191 ASN A N 1
ATOM 1485 C CA . ASN A 1 191 ? -33.558 -2.463 69.955 1.00 97.62 191 ASN A CA 1
ATOM 1486 C C . ASN A 1 191 ? -32.984 -3.327 68.822 1.00 97.62 191 ASN A C 1
ATOM 1488 O O . ASN A 1 191 ? -32.071 -2.894 68.119 1.00 97.62 191 ASN A O 1
ATOM 1492 N N . SER A 1 192 ? -33.515 -4.536 68.637 1.00 97.81 192 SER A N 1
ATOM 1493 C CA . SER A 1 192 ? -33.082 -5.456 67.579 1.00 97.81 192 SER A CA 1
ATOM 1494 C C . SER A 1 192 ? -33.508 -4.947 66.202 1.00 97.81 192 SER A C 1
ATOM 1496 O O . SER A 1 192 ? -32.686 -4.891 65.290 1.00 97.81 192 SER A O 1
ATOM 1498 N N . LEU A 1 193 ? -34.753 -4.477 66.079 1.00 98.00 193 LEU A N 1
ATOM 1499 C CA . LEU A 1 193 ? -35.265 -3.835 64.866 1.00 98.00 193 LEU A CA 1
ATOM 1500 C C . LEU A 1 193 ? -34.470 -2.573 64.510 1.00 98.00 193 LEU A C 1
ATOM 1502 O O . LEU A 1 193 ? -34.109 -2.387 63.354 1.00 98.00 193 LEU A O 1
ATOM 1506 N N . THR A 1 194 ? -34.121 -1.753 65.505 1.00 97.38 194 THR A N 1
ATOM 1507 C CA . THR A 1 194 ? -33.301 -0.547 65.306 1.00 97.38 194 THR A CA 1
ATOM 1508 C C . THR A 1 194 ? -31.923 -0.893 64.737 1.00 97.38 194 THR A C 1
ATOM 1510 O O . THR A 1 194 ? -31.458 -0.240 63.806 1.00 97.38 194 THR A O 1
ATOM 1513 N N . ARG A 1 195 ? -31.270 -1.941 65.262 1.00 97.81 195 ARG A N 1
ATOM 1514 C CA . ARG A 1 195 ? -29.980 -2.415 64.731 1.00 97.81 195 ARG A CA 1
ATOM 1515 C C . ARG A 1 195 ? -30.112 -2.899 63.293 1.00 97.81 195 ARG A C 1
ATOM 1517 O O . ARG A 1 195 ? -29.322 -2.490 62.450 1.00 97.81 195 ARG A O 1
ATOM 1524 N N . TYR A 1 196 ? -31.135 -3.702 63.010 1.00 97.56 196 TYR A N 1
ATOM 1525 C CA . TYR A 1 196 ? -31.364 -4.218 61.665 1.00 97.56 196 TYR A CA 1
ATOM 1526 C C . TYR A 1 196 ? -31.669 -3.096 60.660 1.00 97.56 196 TYR A C 1
ATOM 1528 O O . TYR A 1 196 ? -31.167 -3.103 59.538 1.00 97.56 196 TYR A O 1
ATOM 1536 N N . GLN A 1 197 ? -32.415 -2.068 61.075 1.00 97.12 197 GLN A N 1
ATOM 1537 C CA . GLN A 1 197 ? -32.655 -0.885 60.250 1.00 97.12 197 GLN A CA 1
ATOM 1538 C C . GLN A 1 197 ? -31.352 -0.141 59.919 1.00 97.12 197 GLN A C 1
ATOM 1540 O O . GLN A 1 197 ? -31.183 0.326 58.793 1.00 97.12 197 GLN A O 1
ATOM 1545 N N . GLU A 1 198 ? -30.429 -0.035 60.876 1.00 97.12 198 GLU A N 1
ATOM 1546 C CA . GLU A 1 198 ? -29.137 0.622 60.666 1.00 97.12 198 GLU A CA 1
ATOM 1547 C C . GLU A 1 198 ? -28.220 -0.182 59.733 1.00 97.12 198 GLU A C 1
ATOM 1549 O O . GLU A 1 198 ? -27.589 0.390 58.845 1.00 97.12 198 GLU A O 1
ATOM 1554 N N . GLU A 1 199 ? -28.214 -1.512 59.850 1.00 97.75 199 GLU A N 1
ATOM 1555 C CA . GLU A 1 199 ? -27.507 -2.401 58.917 1.00 97.75 199 GLU A CA 1
ATOM 1556 C C . GLU A 1 199 ? -27.997 -2.213 57.474 1.00 97.75 199 GLU A C 1
ATOM 1558 O O . GLU A 1 199 ? -27.185 -2.071 56.556 1.00 97.75 199 GLU A O 1
ATOM 1563 N N . ILE A 1 200 ? -29.317 -2.117 57.274 1.00 98.19 200 ILE A N 1
ATOM 1564 C CA . ILE A 1 200 ? -29.903 -1.865 55.952 1.00 98.19 200 ILE A CA 1
ATOM 1565 C C . ILE A 1 200 ? -29.484 -0.500 55.400 1.00 98.19 200 ILE A C 1
ATOM 1567 O O . ILE A 1 200 ? -29.160 -0.403 54.217 1.00 98.19 200 ILE A O 1
ATOM 1571 N N . LYS A 1 201 ? -29.445 0.558 56.223 1.00 97.56 201 LYS A N 1
ATOM 1572 C CA . LYS A 1 201 ? -28.973 1.881 55.768 1.00 97.56 201 LYS A CA 1
ATOM 1573 C C . LYS A 1 201 ? -27.521 1.838 55.299 1.00 97.56 201 LYS A C 1
ATOM 1575 O O . LYS A 1 201 ? -27.192 2.446 54.282 1.00 97.56 201 LYS A O 1
ATOM 1580 N N . ILE A 1 202 ? -26.662 1.108 56.012 1.00 98.06 202 ILE A N 1
ATOM 1581 C CA . ILE A 1 202 ? -25.258 0.934 55.625 1.00 98.06 202 ILE A CA 1
ATOM 1582 C C . ILE A 1 202 ? -25.159 0.190 54.286 1.00 98.06 202 ILE A C 1
ATOM 1584 O O . ILE A 1 202 ? -24.386 0.600 53.420 1.00 98.06 202 ILE A O 1
ATOM 1588 N N . GLU A 1 203 ? -25.934 -0.883 54.090 1.00 98.19 203 GLU A N 1
ATOM 1589 C CA . GLU A 1 203 ? -25.955 -1.627 52.821 1.00 98.19 203 GLU A CA 1
ATOM 1590 C C . GLU A 1 203 ? -26.480 -0.760 51.663 1.00 98.19 203 GLU A C 1
ATOM 1592 O O . GLU A 1 203 ? -25.865 -0.727 50.599 1.00 98.19 203 GLU A O 1
ATOM 1597 N N . LEU A 1 204 ? -27.544 0.020 51.886 1.00 98.25 204 LEU A N 1
ATOM 1598 C CA . LEU A 1 204 ? -28.075 0.976 50.907 1.00 98.25 204 LEU A CA 1
ATOM 1599 C C . LEU A 1 204 ? -27.043 2.035 50.500 1.00 98.25 204 LEU A C 1
ATOM 1601 O O . LEU A 1 204 ? -26.917 2.328 49.312 1.00 98.25 204 LEU A O 1
ATOM 1605 N N . SER A 1 205 ? -26.279 2.579 51.454 1.00 98.25 205 SER A N 1
ATOM 1606 C CA . SER A 1 205 ? -25.215 3.543 51.147 1.00 98.25 205 SER A CA 1
ATOM 1607 C C . SER A 1 205 ? -24.151 2.929 50.235 1.00 98.25 205 SER A C 1
ATOM 1609 O O . SER A 1 205 ? -23.781 3.538 49.235 1.00 98.25 205 SER A O 1
ATOM 1611 N N . LYS A 1 206 ? -23.706 1.699 50.528 1.00 98.38 206 LYS A N 1
ATOM 1612 C CA . LYS A 1 206 ?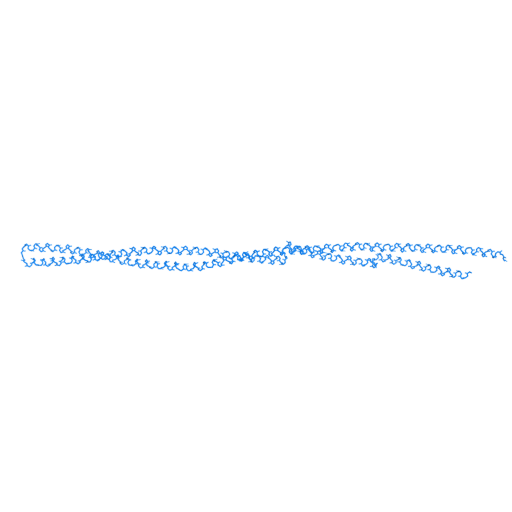 -22.710 0.992 49.702 1.00 98.38 206 LYS A CA 1
ATOM 1613 C C . LYS A 1 206 ? -23.227 0.723 48.292 1.00 98.38 206 LYS A C 1
ATOM 1615 O O . LYS A 1 206 ? -22.529 0.989 47.320 1.00 98.38 206 LYS A O 1
ATOM 1620 N N . LEU A 1 207 ? -24.465 0.245 48.174 1.00 98.56 207 LEU A N 1
ATOM 1621 C CA . LEU A 1 207 ? -25.084 -0.018 46.875 1.00 98.56 207 LEU A CA 1
ATOM 1622 C C . LEU A 1 207 ? -25.278 1.262 46.058 1.00 98.56 207 LEU A C 1
ATOM 1624 O O . LEU A 1 207 ? -25.144 1.230 44.838 1.00 98.56 207 LEU A O 1
ATOM 1628 N N . SER A 1 208 ? -25.558 2.394 46.708 1.00 97.94 208 SER A N 1
ATOM 1629 C CA . SER A 1 208 ? -25.636 3.694 46.037 1.00 97.94 208 SER A CA 1
ATOM 1630 C C . SER A 1 208 ? -24.288 4.107 45.433 1.00 97.94 208 SER A C 1
ATOM 1632 O O . SER A 1 208 ? -24.242 4.571 44.291 1.00 97.94 208 SER A O 1
ATOM 1634 N N . ASP A 1 209 ? -23.188 3.894 46.158 1.00 98.06 209 ASP A N 1
ATOM 1635 C CA . ASP A 1 209 ? -21.836 4.173 45.659 1.00 98.06 209 ASP A CA 1
ATOM 1636 C C . ASP A 1 209 ? -21.459 3.234 44.499 1.00 98.06 209 ASP A C 1
ATOM 1638 O O . ASP A 1 209 ? -20.947 3.673 43.462 1.00 98.06 209 ASP A O 1
ATOM 1642 N N . GLU A 1 210 ? -21.769 1.941 44.628 1.00 98.31 210 GLU A N 1
ATOM 1643 C CA . GLU A 1 210 ? -21.567 0.953 43.564 1.00 98.31 210 GLU A CA 1
ATOM 1644 C C . GLU A 1 210 ? -22.380 1.288 42.306 1.00 98.31 210 GLU A C 1
ATOM 1646 O O . GLU A 1 210 ? -21.857 1.200 41.192 1.00 98.31 210 GLU A O 1
ATOM 1651 N N . LEU A 1 211 ? -23.630 1.734 42.467 1.00 98.44 211 LEU A N 1
ATOM 1652 C CA . LEU A 1 211 ? -24.495 2.166 41.370 1.00 98.44 211 LEU A CA 1
ATOM 1653 C C . LEU A 1 211 ? -23.900 3.362 40.622 1.00 98.44 211 LEU A C 1
ATOM 1655 O O . LEU A 1 211 ? -23.903 3.383 39.388 1.00 98.44 211 LEU A O 1
ATOM 1659 N N . ALA A 1 212 ? -23.389 4.358 41.350 1.00 98.31 212 ALA A N 1
ATOM 1660 C CA . ALA A 1 212 ? -22.744 5.526 40.756 1.00 98.31 212 ALA A CA 1
ATOM 1661 C C . ALA A 1 212 ? -21.487 5.127 39.964 1.00 98.31 212 ALA A C 1
ATOM 1663 O O . ALA A 1 212 ? -21.311 5.553 38.818 1.00 98.31 212 ALA A O 1
ATOM 1664 N N . SER A 1 213 ? -20.659 4.247 40.532 1.00 98.19 213 SER A N 1
ATOM 1665 C CA . SER A 1 213 ? -19.464 3.715 39.867 1.00 98.19 213 SER A CA 1
ATOM 1666 C C . SER A 1 213 ? -19.809 2.927 38.598 1.00 98.19 213 SER A C 1
ATOM 1668 O O . SER A 1 213 ? -19.216 3.159 37.542 1.00 98.19 213 SER A O 1
ATOM 1670 N N . ALA A 1 214 ? -20.818 2.051 38.655 1.00 98.4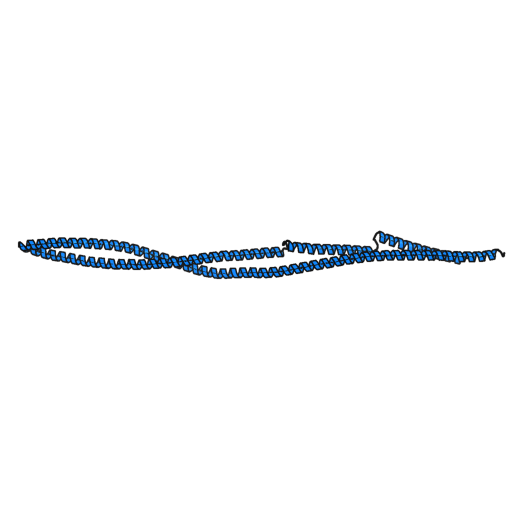4 214 ALA A N 1
ATOM 1671 C CA . ALA A 1 214 ? -21.265 1.270 37.503 1.00 98.44 214 ALA A CA 1
ATOM 1672 C C . ALA A 1 214 ? -21.832 2.160 36.380 1.00 98.44 214 ALA A C 1
ATOM 1674 O O . ALA A 1 214 ? -21.526 1.941 35.206 1.00 98.44 214 ALA A O 1
ATOM 1675 N N . LYS A 1 215 ? -22.602 3.204 36.726 1.00 98.38 215 LYS A N 1
ATOM 1676 C CA . LYS A 1 215 ? -23.093 4.209 35.764 1.00 98.38 215 LYS A CA 1
ATOM 1677 C C . LYS A 1 215 ? -21.946 4.945 35.073 1.00 98.38 215 LYS A C 1
ATOM 1679 O O . LYS A 1 215 ? -21.956 5.052 33.848 1.00 98.38 215 LYS A O 1
ATOM 1684 N N . SER A 1 216 ? -20.939 5.377 35.832 1.00 98.50 216 SER A N 1
ATOM 1685 C CA . SER A 1 216 ? -19.757 6.045 35.276 1.00 98.50 216 SER A CA 1
ATOM 1686 C C . SER A 1 216 ? -18.956 5.130 34.340 1.00 98.50 216 SER A C 1
ATOM 1688 O O . SER A 1 216 ? -18.570 5.544 33.248 1.00 98.50 216 SER A O 1
ATOM 1690 N N . GLN A 1 217 ? -18.758 3.860 34.712 1.00 98.50 217 GLN A N 1
ATOM 1691 C CA . GLN A 1 217 ? -18.071 2.881 33.860 1.00 98.50 217 GLN A CA 1
ATOM 1692 C C . GLN A 1 217 ? -18.832 2.621 32.555 1.00 98.50 217 GLN A C 1
ATOM 1694 O O . GLN A 1 217 ? -18.225 2.622 31.484 1.00 98.50 217 GLN A O 1
ATOM 1699 N N . LYS A 1 218 ? -20.161 2.467 32.618 1.00 98.50 218 LYS A N 1
ATOM 1700 C CA . LYS A 1 218 ? -21.006 2.326 31.424 1.00 98.50 218 LYS A CA 1
ATOM 1701 C C . LYS A 1 218 ? -20.835 3.512 30.472 1.00 98.50 218 LYS A C 1
ATOM 1703 O O . LYS A 1 218 ? -20.674 3.309 29.269 1.00 98.50 218 LYS A O 1
ATOM 1708 N N . GLU A 1 219 ? -20.885 4.736 30.993 1.00 98.56 219 GLU A N 1
ATOM 1709 C CA . GLU A 1 219 ? -20.734 5.958 30.196 1.00 98.56 219 GLU A CA 1
ATOM 1710 C C . GLU A 1 219 ? -19.351 6.045 29.544 1.00 98.56 219 GLU A C 1
ATOM 1712 O O . GLU A 1 219 ? -19.250 6.334 28.349 1.00 98.56 219 GLU A O 1
ATOM 1717 N N . LYS A 1 220 ? -18.297 5.705 30.297 1.00 98.56 220 LYS A N 1
ATOM 1718 C CA . LYS A 1 220 ? -16.929 5.613 29.782 1.00 98.56 220 LYS A CA 1
ATOM 1719 C C . LYS A 1 220 ? -16.841 4.642 28.602 1.00 98.56 220 LYS A C 1
ATOM 1721 O O . LYS A 1 220 ? -16.420 5.046 27.522 1.00 98.56 220 LYS A O 1
ATOM 1726 N N . TYR A 1 221 ? -17.268 3.390 28.781 1.00 98.62 221 TYR A N 1
ATOM 1727 C CA . TYR A 1 221 ? -17.189 2.381 27.720 1.00 98.62 221 TYR A CA 1
ATOM 1728 C C . TYR A 1 221 ? -18.045 2.740 26.501 1.00 98.62 221 TYR A C 1
ATOM 1730 O O . TYR A 1 221 ? -17.623 2.517 25.369 1.00 98.62 221 TYR A O 1
ATOM 1738 N N . THR A 1 222 ? -19.215 3.347 26.716 1.00 98.38 222 THR A N 1
ATOM 1739 C CA . THR A 1 222 ? -20.075 3.831 25.623 1.00 98.38 222 THR A CA 1
ATOM 1740 C C . THR A 1 222 ? -19.375 4.930 24.822 1.00 98.38 222 THR A C 1
ATOM 1742 O O . THR A 1 222 ? -19.307 4.849 23.600 1.00 98.38 222 THR A O 1
ATOM 1745 N N . SER A 1 223 ? -18.786 5.913 25.507 1.00 98.38 223 SER A N 1
ATOM 1746 C CA . SER A 1 223 ? -18.091 7.035 24.866 1.00 98.38 223 SER A CA 1
ATOM 1747 C C . SER A 1 223 ? -16.844 6.587 24.102 1.00 98.38 223 SER A C 1
ATOM 1749 O O . SER A 1 223 ? -16.589 7.061 22.997 1.00 98.38 223 SER A O 1
ATOM 1751 N N . GLU A 1 224 ? -16.071 5.658 24.669 1.00 9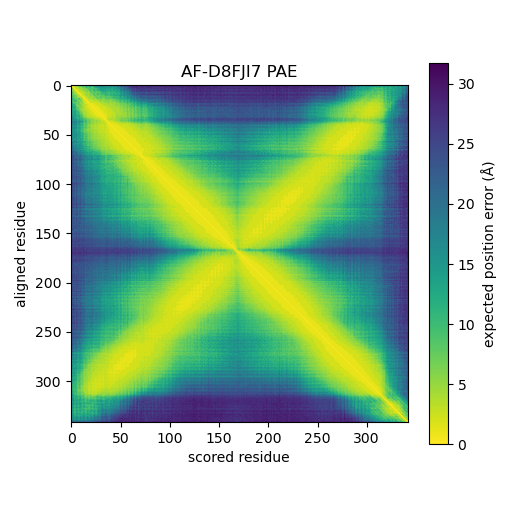8.50 224 GLU A N 1
ATOM 1752 C CA . GLU A 1 224 ? -14.907 5.079 23.996 1.00 98.50 224 GLU A CA 1
ATOM 1753 C C . GLU A 1 224 ? -15.311 4.270 22.753 1.00 98.50 224 GLU A C 1
ATOM 1755 O O . GLU A 1 224 ? -14.656 4.387 21.719 1.00 98.50 224 GLU A O 1
ATOM 1760 N N . ALA A 1 225 ? -16.395 3.486 22.820 1.00 98.44 225 ALA A N 1
ATOM 1761 C CA . ALA A 1 225 ? -16.927 2.774 21.656 1.00 98.44 225 ALA A CA 1
ATOM 1762 C C . ALA A 1 225 ? -17.393 3.741 20.556 1.00 98.44 225 ALA A C 1
ATOM 1764 O O . ALA A 1 225 ? -16.999 3.585 19.405 1.00 98.44 225 ALA A O 1
ATOM 1765 N N . ASP A 1 226 ? -18.153 4.784 20.901 1.00 98.00 226 ASP A N 1
ATOM 1766 C CA . ASP A 1 226 ? -18.635 5.774 19.927 1.00 98.00 226 ASP A CA 1
ATOM 1767 C C . ASP A 1 226 ? -17.484 6.559 19.269 1.00 98.00 226 ASP A C 1
ATOM 1769 O O . ASP A 1 226 ? -17.560 6.928 18.093 1.00 98.00 226 ASP A O 1
ATOM 1773 N N . ALA A 1 227 ? -16.406 6.832 20.011 1.00 98.31 227 ALA A N 1
ATOM 1774 C CA . ALA A 1 227 ? -15.203 7.453 19.462 1.00 98.31 227 ALA A CA 1
ATOM 1775 C C . ALA A 1 227 ? -14.490 6.522 18.469 1.00 98.31 227 ALA A C 1
ATOM 1777 O O . ALA A 1 227 ? -14.102 6.964 17.386 1.00 98.31 227 ALA A O 1
ATOM 1778 N N . LEU A 1 228 ? -14.363 5.236 18.810 1.00 98.38 228 LEU A N 1
ATOM 1779 C CA . LEU A 1 228 ? -13.790 4.226 17.922 1.00 98.38 228 LEU A CA 1
ATOM 1780 C C . LEU A 1 228 ? -14.648 4.015 16.670 1.00 98.38 228 LEU A C 1
ATOM 1782 O O . LEU A 1 228 ? -14.090 3.926 15.584 1.00 98.38 228 LEU A O 1
ATOM 1786 N N . ASP A 1 229 ? -15.977 4.001 16.785 1.00 97.38 229 ASP A N 1
ATOM 1787 C CA . ASP A 1 229 ? -16.889 3.856 15.642 1.00 97.38 229 ASP A CA 1
ATOM 1788 C C . ASP A 1 229 ? -16.705 4.995 14.621 1.00 97.38 229 ASP A C 1
ATOM 1790 O O . ASP A 1 229 ? -16.630 4.754 13.415 1.00 97.38 229 ASP A O 1
ATOM 1794 N N . LYS A 1 230 ? -16.526 6.237 15.093 1.00 97.44 230 LYS A N 1
ATOM 1795 C CA . LYS A 1 230 ? -16.213 7.383 14.219 1.00 97.44 230 LYS A CA 1
ATOM 1796 C C . LYS A 1 230 ? -14.857 7.242 13.527 1.00 97.44 230 LYS A C 1
ATOM 1798 O O . LYS A 1 230 ? -14.731 7.594 12.354 1.00 97.44 230 LYS A O 1
ATOM 1803 N N . GLU A 1 231 ? -13.852 6.745 14.244 1.00 97.19 231 GLU A N 1
ATOM 1804 C CA . GLU A 1 231 ? -12.527 6.495 13.673 1.00 97.19 231 GLU A CA 1
ATOM 1805 C C . GLU A 1 231 ? -12.587 5.385 12.614 1.00 97.19 231 GLU A C 1
ATOM 1807 O O . GLU A 1 231 ? -12.060 5.556 11.520 1.00 97.19 231 GLU A O 1
ATOM 1812 N N . ILE A 1 232 ? -13.311 4.297 12.882 1.00 97.50 232 ILE A N 1
ATOM 1813 C CA . ILE A 1 232 ? -13.547 3.185 11.948 1.00 97.50 232 ILE A CA 1
ATOM 1814 C C . ILE A 1 232 ? -14.202 3.684 10.653 1.00 97.50 232 ILE A C 1
ATOM 1816 O O . ILE A 1 232 ? -13.771 3.301 9.564 1.00 97.50 232 ILE A O 1
ATOM 1820 N N . ASP A 1 233 ? -15.204 4.563 10.739 1.00 95.81 233 ASP A N 1
ATOM 1821 C CA . ASP A 1 233 ? -15.855 5.150 9.560 1.00 95.81 233 ASP A CA 1
ATOM 1822 C C . ASP A 1 233 ? -14.894 6.010 8.721 1.00 95.81 233 ASP A C 1
ATOM 1824 O O . ASP A 1 233 ? -14.949 5.995 7.486 1.00 95.81 233 ASP A O 1
ATOM 1828 N N . SER A 1 234 ? -13.995 6.748 9.377 1.00 95.81 234 SER A N 1
ATOM 1829 C CA . SER A 1 234 ? -12.932 7.517 8.718 1.00 95.81 234 SER A CA 1
ATOM 1830 C C . SER A 1 234 ? -11.908 6.593 8.049 1.00 95.81 234 SER A C 1
ATOM 1832 O O . SER A 1 234 ? -11.618 6.723 6.856 1.00 95.81 234 SER A O 1
ATOM 1834 N N . GLN A 1 235 ? -11.421 5.593 8.787 1.00 96.81 235 GLN A N 1
ATOM 1835 C CA . GLN A 1 235 ? -10.476 4.588 8.307 1.00 96.81 235 GLN A CA 1
ATOM 1836 C C . GLN A 1 235 ? -11.037 3.802 7.119 1.00 96.81 235 GLN A C 1
ATOM 1838 O O . GLN A 1 235 ? -10.303 3.546 6.170 1.00 96.81 235 GLN A O 1
ATOM 1843 N N . ARG A 1 236 ? -12.337 3.484 7.110 1.00 95.56 236 ARG A N 1
ATOM 1844 C CA . ARG A 1 236 ? -12.998 2.817 5.982 1.00 95.56 236 ARG A CA 1
ATOM 1845 C C . ARG A 1 236 ? -12.906 3.631 4.692 1.00 95.56 236 ARG A C 1
ATOM 1847 O O . ARG A 1 236 ? -12.527 3.088 3.662 1.00 95.56 236 ARG A O 1
ATOM 1854 N N . LYS A 1 237 ? -13.190 4.936 4.749 1.00 95.12 237 LYS A N 1
ATOM 1855 C CA . LYS A 1 237 ? -13.058 5.825 3.579 1.00 95.12 237 LYS A CA 1
ATOM 1856 C C . LYS A 1 237 ? -11.611 5.911 3.099 1.00 95.12 237 LYS A C 1
ATOM 1858 O O . LYS A 1 237 ? -11.357 5.907 1.898 1.00 95.12 237 LYS A O 1
ATOM 1863 N N . ASN A 1 238 ? -10.668 5.961 4.038 1.00 94.94 238 ASN A N 1
ATOM 1864 C CA . ASN A 1 238 ? -9.244 5.965 3.716 1.00 94.94 238 ASN A CA 1
ATOM 1865 C C . ASN A 1 238 ? -8.800 4.637 3.082 1.00 94.94 238 ASN A C 1
ATOM 1867 O O . ASN A 1 238 ? -7.995 4.662 2.158 1.00 94.94 238 ASN A O 1
ATOM 1871 N N . LEU A 1 239 ? -9.336 3.493 3.526 1.00 95.56 239 LEU A N 1
ATOM 1872 C CA . LEU A 1 239 ? -9.083 2.183 2.914 1.00 95.56 239 LEU A CA 1
ATOM 1873 C C . LEU A 1 239 ? -9.594 2.125 1.476 1.00 95.56 239 LEU A C 1
ATOM 1875 O O . LEU A 1 239 ? -8.861 1.665 0.603 1.00 95.56 239 LEU A O 1
ATOM 1879 N N . ASP A 1 240 ? -10.808 2.621 1.225 1.00 94.50 240 ASP A N 1
ATOM 1880 C CA . ASP A 1 240 ? -11.384 2.667 -0.122 1.00 94.50 240 ASP A CA 1
ATOM 1881 C C . ASP A 1 240 ? -10.512 3.525 -1.055 1.00 94.50 240 ASP A C 1
ATOM 1883 O O . ASP A 1 240 ? -10.138 3.084 -2.143 1.00 94.50 240 ASP A O 1
ATOM 1887 N N . GLN A 1 241 ? -10.104 4.717 -0.603 1.00 94.00 241 GLN A N 1
ATOM 1888 C CA . GLN A 1 241 ? -9.217 5.593 -1.374 1.00 94.00 241 GLN A CA 1
ATOM 1889 C C . GLN A 1 241 ? -7.847 4.951 -1.624 1.00 94.00 241 GLN A C 1
ATOM 1891 O O . GLN A 1 241 ? -7.331 4.988 -2.738 1.00 94.00 241 GLN A O 1
ATOM 1896 N N . MET A 1 242 ? -7.265 4.329 -0.603 1.00 94.62 242 MET A N 1
ATOM 1897 C CA . MET A 1 242 ? -5.947 3.716 -0.711 1.00 94.62 242 MET A CA 1
ATOM 1898 C C . MET A 1 242 ? -5.955 2.483 -1.621 1.00 94.62 242 MET A C 1
ATOM 1900 O O . MET A 1 242 ? -4.976 2.224 -2.316 1.00 94.62 242 MET A O 1
ATOM 1904 N N . SER A 1 243 ? -7.067 1.743 -1.661 1.00 95.12 243 SER A N 1
ATOM 1905 C CA . SER A 1 243 ? -7.261 0.652 -2.617 1.00 95.12 243 SER A CA 1
ATOM 1906 C C . SER A 1 243 ? -7.234 1.162 -4.060 1.00 95.12 243 SER A C 1
ATOM 1908 O O . SER A 1 243 ? -6.580 0.552 -4.902 1.00 95.12 243 SER A O 1
ATOM 1910 N N . ILE A 1 244 ? -7.891 2.296 -4.336 1.00 94.44 244 ILE A N 1
ATOM 1911 C CA . ILE A 1 244 ? -7.870 2.946 -5.657 1.00 94.44 244 ILE A CA 1
ATOM 1912 C C . ILE A 1 244 ? -6.447 3.399 -6.012 1.00 94.44 244 ILE A C 1
ATOM 1914 O O . ILE A 1 244 ? -5.994 3.205 -7.138 1.00 94.44 244 ILE A O 1
ATOM 1918 N N . ASP A 1 245 ? -5.721 3.979 -5.054 1.00 91.44 245 ASP A N 1
ATOM 1919 C CA . ASP A 1 245 ? -4.350 4.449 -5.278 1.00 91.44 245 ASP A CA 1
ATOM 1920 C C . ASP A 1 245 ? -3.382 3.290 -5.579 1.00 91.44 245 ASP A C 1
ATOM 1922 O O . ASP A 1 245 ? -2.491 3.436 -6.419 1.00 91.44 245 ASP A O 1
ATOM 1926 N N . ILE A 1 246 ? -3.562 2.133 -4.931 1.00 95.06 246 ILE A N 1
ATOM 1927 C CA . ILE A 1 246 ? -2.797 0.908 -5.220 1.00 95.06 246 ILE A CA 1
ATOM 1928 C C . ILE A 1 246 ? -3.125 0.381 -6.616 1.00 95.06 246 ILE A C 1
ATOM 1930 O O . ILE A 1 246 ? -2.207 0.085 -7.378 1.00 95.06 246 ILE A O 1
ATOM 1934 N N . GLU A 1 247 ? -4.409 0.290 -6.968 1.00 95.06 247 GLU A N 1
ATOM 1935 C CA . GLU A 1 247 ? -4.838 -0.168 -8.295 1.00 95.06 247 GLU A CA 1
ATOM 1936 C C . GLU A 1 247 ? -4.249 0.721 -9.396 1.00 95.06 247 GLU A C 1
ATOM 1938 O O . GLU A 1 247 ? -3.663 0.227 -10.359 1.00 95.06 247 GLU A O 1
ATOM 1943 N N . LYS A 1 248 ? -4.282 2.041 -9.195 1.00 93.81 248 LYS A N 1
ATOM 1944 C CA . LYS A 1 248 ? -3.659 2.998 -10.107 1.00 93.81 248 LYS A CA 1
ATOM 1945 C C . LYS A 1 248 ? -2.142 2.817 -10.207 1.00 93.81 248 LYS A C 1
ATOM 1947 O O . LYS A 1 248 ? -1.606 2.845 -11.311 1.00 93.81 248 LYS A O 1
ATOM 1952 N N . ALA A 1 249 ? -1.444 2.626 -9.086 1.00 93.56 249 ALA A N 1
ATOM 1953 C CA . ALA A 1 249 ? 0.003 2.397 -9.094 1.00 93.56 249 ALA A CA 1
ATOM 1954 C C . ALA A 1 249 ? 0.377 1.114 -9.858 1.00 93.56 249 ALA A C 1
ATOM 1956 O O . ALA A 1 249 ? 1.349 1.098 -10.618 1.00 93.56 249 ALA A O 1
ATOM 1957 N N . HIS A 1 250 ? -0.423 0.060 -9.698 1.00 93.38 250 HIS A N 1
ATOM 1958 C CA . HIS A 1 250 ? -0.270 -1.189 -10.434 1.00 93.38 250 HIS A CA 1
ATOM 1959 C C . HIS A 1 250 ? -0.520 -1.001 -11.944 1.00 93.38 250 HIS A C 1
ATOM 1961 O O . HIS A 1 250 ? 0.254 -1.482 -12.777 1.00 93.38 250 HIS A O 1
ATOM 1967 N N . ASP A 1 251 ? -1.559 -0.254 -12.321 1.00 94.69 251 ASP A N 1
ATOM 1968 C CA . ASP A 1 251 ? -1.846 0.071 -13.723 1.00 94.69 251 ASP A CA 1
ATOM 1969 C C . ASP A 1 251 ? -0.750 0.934 -14.366 1.00 94.69 251 ASP A C 1
ATOM 1971 O O . ASP A 1 251 ? -0.365 0.694 -15.516 1.00 94.69 251 ASP A O 1
ATOM 1975 N N . ASP A 1 252 ? -0.191 1.891 -13.625 1.00 93.81 252 ASP A N 1
ATOM 1976 C CA . ASP A 1 252 ? 0.935 2.711 -14.075 1.00 93.81 252 ASP A CA 1
ATOM 1977 C C . ASP A 1 252 ? 2.183 1.846 -14.335 1.00 93.81 252 ASP A C 1
ATOM 1979 O O . ASP A 1 252 ? 2.833 1.997 -15.375 1.00 93.81 252 ASP A O 1
ATOM 1983 N N . LEU A 1 253 ? 2.482 0.880 -13.457 1.00 94.12 253 LEU A N 1
ATOM 1984 C CA . LEU A 1 253 ? 3.562 -0.098 -13.654 1.00 94.12 253 LEU A CA 1
ATOM 1985 C C . LEU A 1 253 ? 3.348 -0.972 -14.891 1.00 94.12 253 LEU A C 1
ATOM 1987 O O . LEU A 1 253 ? 4.287 -1.228 -15.652 1.00 94.12 253 LEU A O 1
ATOM 1991 N N . LYS A 1 254 ? 2.113 -1.424 -15.114 1.00 94.69 254 LYS A N 1
ATOM 1992 C CA . LYS A 1 254 ? 1.757 -2.212 -16.296 1.00 94.69 254 LYS A CA 1
ATOM 1993 C C . LYS A 1 254 ? 1.912 -1.393 -17.580 1.00 94.69 254 LYS A C 1
ATOM 1995 O O . LYS A 1 254 ? 2.515 -1.862 -18.542 1.00 94.69 254 LYS A O 1
ATOM 2000 N N . SER A 1 255 ? 1.441 -0.149 -17.576 1.00 94.38 255 SER A N 1
ATOM 2001 C CA . SER A 1 255 ? 1.609 0.789 -18.691 1.00 94.38 255 SER A CA 1
ATOM 2002 C C . SER A 1 255 ? 3.088 1.077 -18.982 1.00 94.38 255 SER A C 1
ATOM 2004 O O . SER A 1 255 ? 3.502 1.126 -20.142 1.00 94.38 255 SER A O 1
ATOM 2006 N N . ASP A 1 256 ? 3.915 1.218 -17.942 1.00 94.38 256 ASP A N 1
ATOM 2007 C CA . ASP A 1 256 ? 5.367 1.366 -18.078 1.00 94.38 256 ASP A CA 1
ATOM 2008 C C . ASP A 1 256 ? 6.026 0.102 -18.666 1.00 94.38 256 ASP A C 1
ATOM 2010 O O . ASP A 1 256 ? 6.900 0.201 -19.528 1.00 94.38 256 ASP A O 1
ATOM 2014 N N . ALA A 1 257 ? 5.584 -1.103 -18.278 1.00 92.25 257 ALA A N 1
ATOM 2015 C CA . ALA A 1 257 ? 5.990 -2.371 -18.904 1.00 92.25 257 ALA A CA 1
ATOM 2016 C C . ALA A 1 257 ? 5.719 -2.394 -20.411 1.00 92.25 257 ALA A C 1
ATOM 2018 O O . ALA A 1 257 ? 6.639 -2.662 -21.186 1.00 92.25 257 ALA A O 1
ATOM 2019 N N . ASP A 1 258 ? 4.513 -2.024 -20.833 1.00 93.81 258 ASP A N 1
ATOM 2020 C CA . ASP A 1 258 ? 4.157 -1.984 -22.252 1.00 93.81 258 ASP A CA 1
ATOM 2021 C C . ASP A 1 258 ? 4.990 -0.954 -23.033 1.00 93.81 258 ASP A C 1
ATOM 2023 O O . ASP A 1 258 ? 5.400 -1.204 -24.173 1.00 93.81 258 ASP A O 1
ATOM 2027 N N . LYS A 1 259 ? 5.278 0.206 -22.427 1.00 93.88 259 LYS A N 1
ATOM 2028 C CA . LYS A 1 259 ? 6.163 1.224 -23.018 1.00 93.88 259 LYS A CA 1
ATOM 2029 C C . LYS A 1 259 ? 7.591 0.709 -23.176 1.00 93.88 259 LYS A C 1
ATOM 2031 O O . LYS A 1 259 ? 8.165 0.885 -24.249 1.00 93.88 259 LYS A O 1
ATOM 2036 N N . SER A 1 260 ? 8.140 0.045 -22.159 1.00 93.19 260 SER A N 1
ATOM 2037 C CA . SER A 1 260 ? 9.503 -0.501 -22.205 1.00 93.19 260 SER A CA 1
ATOM 2038 C C . SER A 1 260 ? 9.651 -1.586 -23.279 1.00 93.19 260 SER A C 1
ATOM 2040 O O . SER A 1 260 ? 10.650 -1.605 -23.996 1.00 93.19 260 SER A O 1
ATOM 2042 N N . ILE A 1 261 ? 8.626 -2.421 -23.498 1.00 93.50 261 ILE A N 1
ATOM 2043 C CA . ILE A 1 261 ? 8.618 -3.402 -24.599 1.00 93.50 261 ILE A CA 1
ATOM 2044 C C . ILE A 1 261 ? 8.722 -2.700 -25.960 1.00 93.50 261 ILE A C 1
ATOM 2046 O O . ILE A 1 261 ? 9.565 -3.064 -26.782 1.00 93.50 261 ILE A O 1
ATOM 2050 N N . LYS A 1 262 ? 7.900 -1.669 -26.197 1.00 95.06 262 LYS A N 1
ATOM 2051 C CA . LYS A 1 262 ? 7.933 -0.896 -27.452 1.00 95.06 262 LYS A CA 1
ATOM 2052 C C . LYS A 1 262 ? 9.267 -0.177 -27.644 1.00 95.06 262 LYS A C 1
ATOM 2054 O O . LYS A 1 262 ? 9.804 -0.165 -28.748 1.00 95.06 262 LYS A O 1
ATOM 2059 N N . ALA A 1 263 ? 9.815 0.393 -26.574 1.00 94.81 263 ALA A N 1
ATOM 2060 C CA . ALA A 1 263 ? 11.115 1.047 -26.608 1.00 94.81 263 ALA A CA 1
ATOM 2061 C C . ALA A 1 263 ? 12.239 0.043 -26.912 1.00 94.81 263 ALA A C 1
ATOM 2063 O O . ALA A 1 263 ? 13.114 0.329 -27.724 1.00 94.81 263 ALA A O 1
ATOM 2064 N N . SER A 1 264 ? 12.177 -1.171 -26.356 1.00 94.31 264 SER A N 1
ATOM 2065 C CA . SER A 1 264 ? 13.116 -2.249 -26.684 1.00 94.31 264 SER A CA 1
ATOM 2066 C C . SER A 1 264 ? 13.076 -2.614 -28.165 1.00 94.31 264 SER A C 1
ATOM 2068 O O . SER A 1 264 ? 14.126 -2.715 -28.791 1.00 94.31 264 SER A O 1
ATOM 2070 N N . GLN A 1 265 ? 11.881 -2.749 -28.746 1.00 95.62 265 GLN A N 1
ATOM 2071 C CA . GLN A 1 265 ? 11.728 -3.022 -30.178 1.00 95.62 265 GLN A CA 1
ATOM 2072 C C . GLN A 1 265 ? 12.320 -1.900 -31.040 1.00 95.62 265 GLN A C 1
ATOM 2074 O O . GLN A 1 265 ? 13.042 -2.173 -31.996 1.00 95.62 265 GLN A O 1
ATOM 2079 N N . ALA A 1 266 ? 12.076 -0.639 -30.671 1.00 95.94 266 ALA A N 1
ATOM 2080 C CA . ALA A 1 266 ? 12.652 0.506 -31.371 1.00 95.94 266 ALA A CA 1
ATOM 2081 C C . ALA A 1 266 ? 14.192 0.502 -31.319 1.00 95.94 266 ALA A C 1
ATOM 2083 O O . ALA A 1 266 ? 14.845 0.779 -32.326 1.00 95.94 266 ALA A O 1
ATOM 2084 N N . ARG A 1 267 ? 14.782 0.133 -30.172 1.00 95.69 267 ARG A N 1
ATOM 2085 C CA . ARG A 1 267 ? 16.238 -0.021 -30.029 1.00 95.69 267 ARG A CA 1
ATOM 2086 C C . ARG A 1 267 ? 16.787 -1.151 -30.901 1.00 95.69 267 ARG A C 1
ATOM 2088 O O . ARG A 1 267 ? 17.816 -0.970 -31.552 1.00 95.69 267 ARG A O 1
ATOM 2095 N N . ASP A 1 268 ? 16.090 -2.282 -30.972 1.00 95.75 268 ASP A N 1
ATOM 2096 C CA . ASP A 1 268 ? 16.477 -3.399 -31.841 1.00 95.75 268 ASP A CA 1
ATOM 2097 C C . ASP A 1 268 ? 16.439 -3.005 -33.325 1.00 95.75 268 ASP A C 1
ATOM 2099 O O . ASP A 1 268 ? 17.348 -3.343 -34.089 1.00 95.75 268 ASP A O 1
ATOM 2103 N N . ASP A 1 269 ? 15.425 -2.253 -33.750 1.00 97.44 269 ASP A N 1
ATOM 2104 C CA . ASP A 1 269 ? 15.315 -1.769 -35.129 1.00 97.44 269 ASP A CA 1
ATOM 2105 C C . ASP A 1 26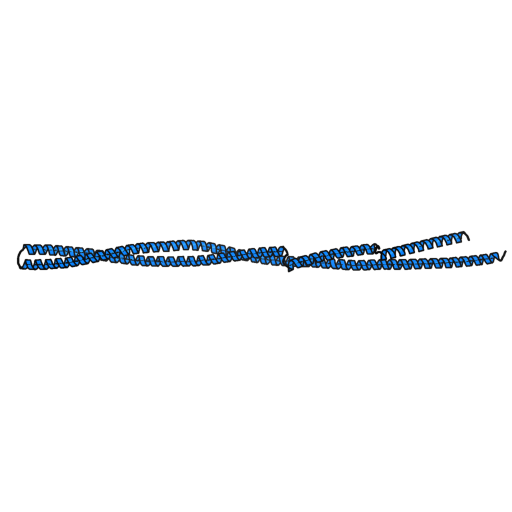9 ? 16.377 -0.709 -35.462 1.00 97.44 269 ASP A C 1
ATOM 2107 O O . ASP A 1 269 ? 16.954 -0.720 -36.558 1.00 97.44 269 ASP A O 1
ATOM 2111 N N . GLN A 1 270 ? 16.728 0.148 -34.500 1.00 97.06 270 GLN A N 1
ATOM 2112 C CA . GLN A 1 270 ? 17.852 1.074 -34.635 1.00 97.06 270 GLN A CA 1
ATOM 2113 C C . GLN A 1 270 ? 19.182 0.319 -34.791 1.00 97.06 270 GLN A C 1
ATOM 2115 O O . GLN A 1 270 ? 19.988 0.649 -35.665 1.00 97.06 270 GLN A O 1
ATOM 2120 N N . LEU A 1 271 ? 19.400 -0.738 -34.000 1.00 97.44 271 LEU A N 1
ATOM 2121 C CA . LEU A 1 271 ? 20.596 -1.578 -34.095 1.00 97.44 271 LEU A CA 1
ATOM 2122 C C . LEU A 1 271 ? 20.699 -2.262 -35.467 1.00 97.44 271 LEU A C 1
ATOM 2124 O O . LEU A 1 271 ? 21.775 -2.268 -36.071 1.00 97.44 271 LEU A O 1
ATOM 2128 N N . LYS A 1 272 ? 19.585 -2.792 -35.994 1.00 98.25 272 LYS A N 1
ATOM 2129 C CA . LYS A 1 272 ? 19.523 -3.353 -37.358 1.00 98.25 272 LYS A CA 1
ATOM 2130 C C . LYS A 1 272 ? 19.852 -2.304 -38.418 1.00 98.25 272 LYS A C 1
ATOM 2132 O O . LYS A 1 272 ? 20.572 -2.605 -39.367 1.00 98.25 272 LYS A O 1
ATOM 2137 N N . THR A 1 273 ? 19.370 -1.075 -38.246 1.00 98.31 273 THR A N 1
ATOM 2138 C CA . THR A 1 273 ? 19.652 0.036 -39.167 1.00 98.31 273 THR A CA 1
ATOM 2139 C C . THR A 1 273 ? 21.143 0.375 -39.190 1.00 98.31 273 THR A C 1
ATOM 2141 O O . THR A 1 273 ? 21.734 0.476 -40.267 1.00 98.31 273 THR A O 1
ATOM 2144 N N . TYR A 1 274 ? 21.793 0.472 -38.024 1.00 98.31 274 TYR A N 1
ATOM 2145 C CA . TYR A 1 274 ? 23.245 0.678 -37.954 1.00 98.31 274 TYR A CA 1
ATOM 2146 C C . TYR A 1 274 ? 24.036 -0.485 -38.550 1.00 98.31 274 TYR A C 1
ATOM 2148 O O . TYR A 1 274 ? 25.023 -0.256 -39.250 1.00 98.31 274 TYR A O 1
ATOM 2156 N N . LYS A 1 275 ? 23.581 -1.724 -38.340 1.00 98.44 275 LYS A N 1
ATOM 2157 C CA . LYS A 1 275 ? 24.190 -2.906 -38.956 1.00 98.44 275 LYS A CA 1
ATOM 2158 C C . LYS A 1 275 ? 24.119 -2.845 -40.484 1.00 98.44 275 LYS A C 1
ATOM 2160 O O . LYS A 1 275 ? 25.137 -3.027 -41.144 1.00 98.44 275 LYS A O 1
ATOM 2165 N N . LEU A 1 276 ? 22.955 -2.513 -41.042 1.00 98.38 276 LEU A N 1
ATOM 2166 C CA . LEU A 1 276 ? 22.771 -2.363 -42.487 1.00 98.38 276 LEU A CA 1
ATOM 2167 C C . LEU A 1 276 ? 23.660 -1.255 -43.074 1.00 98.38 276 LEU A C 1
ATOM 2169 O O . LEU A 1 276 ? 24.249 -1.435 -44.143 1.00 98.38 276 LEU A O 1
ATOM 2173 N N . ALA A 1 277 ? 23.783 -0.121 -42.380 1.00 98.12 277 ALA A N 1
ATOM 2174 C CA . ALA A 1 277 ? 24.666 0.970 -42.792 1.00 98.12 277 ALA A CA 1
ATOM 2175 C C . ALA A 1 277 ? 26.141 0.533 -42.807 1.00 98.12 277 ALA A C 1
ATOM 2177 O O . ALA A 1 277 ? 26.856 0.815 -43.770 1.00 98.12 277 ALA A O 1
ATOM 2178 N N . MET A 1 278 ? 26.577 -0.206 -41.782 1.00 98.38 278 MET A N 1
ATOM 2179 C CA . MET A 1 278 ? 27.919 -0.784 -41.716 1.00 98.38 278 MET A CA 1
ATOM 2180 C C . MET A 1 278 ? 28.175 -1.756 -42.873 1.00 98.38 278 MET A C 1
ATOM 2182 O O . MET A 1 278 ? 29.181 -1.613 -43.566 1.00 98.38 278 MET A O 1
ATOM 2186 N N . ASP A 1 279 ? 27.257 -2.692 -43.126 1.00 98.19 279 ASP A N 1
ATOM 2187 C CA . ASP A 1 279 ? 27.389 -3.683 -44.202 1.00 98.19 279 ASP A CA 1
ATOM 2188 C C . ASP A 1 279 ? 27.423 -3.001 -45.588 1.00 98.19 279 ASP A C 1
ATOM 2190 O O . ASP A 1 279 ? 28.186 -3.384 -46.479 1.00 98.19 279 ASP A O 1
ATOM 2194 N N . THR A 1 280 ? 26.648 -1.928 -45.771 1.00 98.19 280 THR A N 1
ATOM 2195 C CA . THR A 1 280 ? 26.654 -1.115 -47.001 1.00 98.19 280 THR A CA 1
ATOM 2196 C C . THR A 1 280 ? 27.988 -0.391 -47.204 1.00 98.19 280 THR A C 1
ATOM 2198 O O . THR A 1 280 ? 28.535 -0.381 -48.314 1.00 98.19 280 THR A O 1
ATOM 2201 N N . ALA A 1 281 ? 28.542 0.196 -46.142 1.00 98.12 281 ALA A N 1
ATOM 2202 C CA . ALA A 1 281 ? 29.848 0.846 -46.187 1.00 98.12 281 ALA A CA 1
ATOM 2203 C C . ALA A 1 281 ? 30.976 -0.170 -46.444 1.00 98.12 281 ALA A C 1
ATOM 2205 O O . ALA A 1 281 ? 31.872 0.096 -47.246 1.00 98.12 281 ALA A O 1
ATOM 2206 N N . GLU A 1 282 ? 30.894 -1.365 -45.850 1.00 98.25 282 GLU A N 1
ATOM 2207 C CA . GLU A 1 282 ? 31.838 -2.461 -46.093 1.00 98.25 282 GLU A CA 1
ATOM 2208 C C . GLU A 1 282 ? 31.837 -2.883 -47.568 1.00 98.25 282 GLU A C 1
ATOM 2210 O O . GLU A 1 282 ? 32.892 -3.019 -48.192 1.00 98.25 282 GLU A O 1
ATOM 2215 N N . ASN A 1 283 ? 30.648 -3.050 -48.153 1.00 98.12 283 ASN A N 1
ATOM 2216 C CA . ASN A 1 283 ? 30.498 -3.389 -49.565 1.00 98.12 283 ASN A CA 1
ATOM 2217 C C . ASN A 1 283 ? 31.052 -2.289 -50.482 1.00 98.12 283 ASN A C 1
ATOM 2219 O O . ASN A 1 283 ? 31.701 -2.599 -51.481 1.00 98.12 283 ASN A O 1
ATOM 2223 N N . SER A 1 284 ? 30.864 -1.017 -50.122 1.00 97.75 284 SER A N 1
ATOM 2224 C CA . SER A 1 284 ? 31.415 0.124 -50.868 1.00 97.75 284 SER A CA 1
ATOM 2225 C C . SER A 1 284 ? 32.945 0.146 -50.819 1.00 97.75 284 SER A C 1
ATOM 2227 O O . SER A 1 284 ? 33.596 0.312 -51.850 1.00 97.75 284 SER A O 1
ATOM 2229 N N . TYR A 1 285 ? 33.533 -0.122 -49.649 1.00 98.25 285 TYR A N 1
ATOM 2230 C CA . TYR A 1 285 ? 34.980 -0.281 -49.495 1.00 98.25 285 TYR A CA 1
ATOM 2231 C C . TYR A 1 285 ? 35.527 -1.445 -50.334 1.00 98.25 285 TYR A C 1
ATOM 2233 O O . TYR A 1 285 ? 36.502 -1.277 -51.070 1.00 98.25 285 TYR A O 1
ATOM 2241 N N . LYS A 1 286 ? 34.865 -2.609 -50.305 1.00 98.12 286 LYS A N 1
ATOM 2242 C CA . LYS A 1 286 ? 35.226 -3.759 -51.154 1.00 98.12 286 LYS A CA 1
ATOM 2243 C C . LYS A 1 286 ? 35.148 -3.413 -52.644 1.00 98.12 286 LYS A C 1
ATOM 2245 O O . LYS A 1 286 ? 36.057 -3.765 -53.394 1.00 98.12 286 LYS A O 1
ATOM 2250 N N . ALA A 1 287 ? 34.111 -2.696 -53.074 1.00 97.44 287 ALA A N 1
ATOM 2251 C CA . ALA A 1 287 ? 33.980 -2.235 -54.453 1.00 97.44 287 ALA A CA 1
ATOM 2252 C C . ALA A 1 287 ? 35.103 -1.256 -54.842 1.00 97.44 287 ALA A C 1
ATOM 2254 O O . ALA A 1 287 ? 35.690 -1.395 -55.916 1.00 97.44 287 ALA A O 1
ATOM 2255 N N . ALA A 1 288 ? 35.472 -0.322 -53.959 1.00 97.31 288 ALA A N 1
ATOM 2256 C CA . ALA A 1 288 ? 36.585 0.597 -54.186 1.00 97.31 288 ALA A CA 1
ATOM 2257 C C . ALA A 1 288 ? 37.924 -0.147 -54.355 1.00 97.31 288 ALA A C 1
ATOM 2259 O O . ALA A 1 288 ? 38.708 0.195 -55.242 1.00 97.31 288 ALA A O 1
ATOM 2260 N N . LEU A 1 289 ? 38.169 -1.211 -53.576 1.00 97.56 289 LEU A N 1
ATOM 2261 C CA . LEU A 1 289 ? 39.356 -2.065 -53.736 1.00 97.56 289 LEU A CA 1
ATOM 2262 C C . LEU A 1 289 ? 39.397 -2.747 -55.113 1.00 97.56 289 LEU A C 1
ATOM 2264 O O . LEU A 1 289 ? 40.455 -2.812 -55.745 1.00 97.56 289 LEU A O 1
ATOM 2268 N N . VAL A 1 290 ? 38.252 -3.230 -55.604 1.00 97.38 290 VAL A N 1
ATOM 2269 C CA . VAL A 1 290 ? 38.135 -3.815 -56.951 1.00 97.38 290 VAL A CA 1
ATOM 2270 C C . VAL A 1 290 ? 38.385 -2.7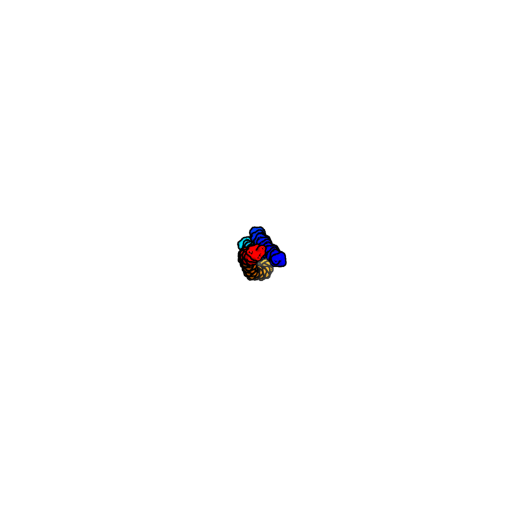61 -58.035 1.00 97.38 290 VAL A C 1
ATOM 2272 O O . VAL A 1 290 ? 39.114 -3.027 -58.996 1.00 97.38 290 VAL A O 1
ATOM 2275 N N . SER A 1 291 ? 37.850 -1.550 -57.871 1.00 95.19 291 SER A N 1
ATOM 2276 C CA . SER A 1 291 ? 38.089 -0.423 -58.782 1.00 95.19 291 SER A CA 1
ATOM 2277 C C . SER A 1 291 ? 39.559 -0.003 -58.810 1.00 95.19 291 SER A C 1
ATOM 2279 O O . SER A 1 291 ? 40.104 0.225 -59.887 1.00 95.19 291 SER A O 1
ATOM 2281 N N . LEU A 1 292 ? 40.239 0.023 -57.658 1.00 95.19 292 LEU A N 1
ATOM 2282 C CA . LEU A 1 292 ? 41.680 0.277 -57.581 1.00 95.19 292 LEU A CA 1
ATOM 2283 C C . LEU A 1 292 ? 42.479 -0.780 -58.344 1.00 95.19 292 LEU A C 1
ATOM 2285 O O . LEU A 1 292 ? 43.358 -0.429 -59.132 1.00 95.19 292 LEU A O 1
ATOM 2289 N N . LYS A 1 293 ? 42.149 -2.063 -58.162 1.00 95.50 293 LYS A N 1
ATOM 2290 C CA . LYS A 1 293 ? 42.783 -3.151 -58.915 1.00 95.50 293 LYS A CA 1
ATOM 2291 C C . LYS A 1 293 ? 42.555 -2.999 -60.422 1.00 95.50 293 LYS A C 1
ATOM 2293 O O . LYS A 1 293 ? 43.483 -3.178 -61.202 1.00 95.50 293 LYS A O 1
ATOM 2298 N N . SER A 1 294 ? 41.352 -2.602 -60.826 1.00 94.56 294 SER A N 1
ATOM 2299 C CA . SER A 1 294 ? 41.016 -2.361 -62.235 1.00 94.56 294 SER A CA 1
ATOM 2300 C C . SER A 1 294 ? 41.792 -1.174 -62.815 1.00 94.56 294 SER A C 1
ATOM 2302 O O . SER A 1 294 ? 42.344 -1.283 -63.905 1.00 94.56 294 SER A O 1
ATOM 2304 N N . ALA A 1 295 ? 41.915 -0.066 -62.075 1.00 92.88 295 ALA A N 1
ATOM 2305 C CA . ALA A 1 295 ? 42.712 1.094 -62.482 1.00 92.88 295 ALA A CA 1
ATOM 2306 C C . ALA A 1 295 ? 44.204 0.750 -62.632 1.00 92.88 295 ALA A C 1
ATOM 2308 O O . ALA A 1 295 ? 44.854 1.200 -63.574 1.00 92.88 295 ALA A O 1
ATOM 2309 N N . GLN A 1 296 ? 44.734 -0.087 -61.735 1.00 92.25 296 GLN A N 1
ATOM 2310 C CA . GLN A 1 296 ? 46.092 -0.624 -61.836 1.00 92.25 296 GLN A CA 1
ATOM 2311 C C . GLN A 1 296 ? 46.278 -1.454 -63.112 1.00 92.25 296 GLN A C 1
ATOM 2313 O O . GLN A 1 296 ? 47.224 -1.208 -63.854 1.00 92.25 296 GLN A O 1
ATOM 2318 N N . THR A 1 297 ? 45.352 -2.373 -63.406 1.00 93.56 297 THR A N 1
ATOM 2319 C CA . THR A 1 297 ? 45.384 -3.179 -64.636 1.00 93.56 297 THR A CA 1
ATOM 2320 C C . THR A 1 297 ? 45.273 -2.322 -65.898 1.00 93.56 297 THR A C 1
ATOM 2322 O O . THR A 1 297 ? 46.007 -2.554 -66.852 1.00 93.56 297 THR A O 1
ATOM 2325 N N . SER A 1 298 ? 44.408 -1.305 -65.918 1.00 91.44 298 SER A N 1
ATOM 2326 C CA . SER A 1 298 ? 44.299 -0.384 -67.057 1.00 91.44 298 SER A CA 1
ATOM 2327 C C . SER A 1 298 ? 45.596 0.386 -67.302 1.00 91.44 298 SER A C 1
ATOM 2329 O O . SER A 1 298 ? 46.019 0.502 -68.449 1.00 91.44 298 SER A O 1
ATOM 2331 N N . ALA A 1 299 ? 46.257 0.855 -66.240 1.00 90.38 299 ALA A N 1
ATOM 2332 C CA . ALA A 1 299 ? 47.559 1.508 -66.356 1.00 90.38 299 ALA A CA 1
ATOM 2333 C C . ALA A 1 299 ? 48.647 0.542 -66.865 1.00 90.38 299 ALA A C 1
ATOM 2335 O O . ALA A 1 299 ? 49.484 0.927 -67.679 1.00 90.38 299 ALA A O 1
ATOM 2336 N N . ASP A 1 300 ? 48.619 -0.725 -66.438 1.00 90.69 300 ASP A N 1
ATOM 2337 C CA . ASP A 1 300 ? 49.543 -1.755 -66.933 1.00 90.69 300 ASP A CA 1
ATOM 2338 C C . ASP A 1 300 ? 49.306 -2.064 -68.424 1.00 90.69 300 ASP A C 1
ATOM 2340 O O . ASP A 1 300 ? 50.260 -2.174 -69.199 1.00 90.69 300 ASP A O 1
ATOM 2344 N N . ASN A 1 301 ? 48.041 -2.128 -68.853 1.00 91.56 301 ASN A N 1
ATOM 2345 C CA . ASN A 1 301 ? 47.669 -2.302 -70.258 1.00 91.56 301 ASN A CA 1
ATOM 2346 C C . ASN A 1 301 ? 48.098 -1.104 -71.117 1.00 91.56 301 ASN A C 1
ATOM 2348 O O . ASN A 1 301 ? 48.606 -1.298 -72.220 1.00 91.56 301 ASN A O 1
ATOM 2352 N N . GLU A 1 302 ? 47.939 0.126 -70.619 1.00 90.44 302 GLU A N 1
ATOM 2353 C CA . GLU A 1 302 ? 48.414 1.341 -71.291 1.00 90.44 302 GLU A CA 1
ATOM 2354 C C . GLU A 1 302 ? 49.931 1.296 -71.510 1.00 90.44 302 GLU A C 1
ATOM 2356 O O . GLU A 1 302 ? 50.401 1.523 -72.625 1.00 90.44 302 GLU A O 1
ATOM 2361 N N . ILE A 1 303 ? 50.697 0.911 -70.484 1.00 91.06 303 ILE A N 1
ATOM 2362 C CA . ILE A 1 303 ? 52.148 0.717 -70.600 1.00 91.06 303 ILE A CA 1
ATOM 2363 C C . ILE A 1 303 ? 52.477 -0.356 -71.641 1.00 91.06 303 ILE A C 1
ATOM 2365 O O . ILE A 1 303 ? 53.388 -0.154 -72.445 1.00 91.06 303 ILE A O 1
ATOM 2369 N N . SER A 1 304 ? 51.754 -1.480 -71.654 1.00 91.88 304 SER A N 1
ATOM 2370 C CA . SER A 1 304 ? 51.966 -2.536 -72.652 1.00 91.88 304 SER A CA 1
ATOM 2371 C C . SER A 1 304 ? 51.728 -2.022 -74.073 1.00 91.88 304 SER A C 1
ATOM 2373 O O . SER A 1 304 ? 52.590 -2.185 -74.932 1.00 91.88 304 SER A O 1
ATOM 2375 N N . MET A 1 305 ? 50.620 -1.316 -74.313 1.00 90.88 305 MET A N 1
ATOM 2376 C CA . MET A 1 305 ? 50.319 -0.733 -75.625 1.00 90.88 305 MET A CA 1
ATOM 2377 C C . MET A 1 305 ? 51.353 0.317 -76.046 1.00 90.88 305 MET A C 1
ATOM 2379 O O . MET A 1 305 ? 51.747 0.357 -77.210 1.00 90.88 305 MET A O 1
ATOM 2383 N N . LEU A 1 306 ? 51.825 1.154 -75.115 1.00 90.81 306 LEU A N 1
ATOM 2384 C CA . LEU A 1 306 ? 52.884 2.130 -75.384 1.00 90.81 306 LEU A CA 1
ATOM 2385 C C . LEU A 1 306 ? 54.213 1.445 -75.740 1.00 90.81 306 LEU A C 1
ATOM 2387 O O . LEU A 1 306 ? 54.916 1.920 -76.634 1.00 90.81 306 LEU A O 1
ATOM 2391 N N . ARG A 1 307 ? 54.542 0.310 -75.102 1.00 91.06 307 ARG A N 1
ATOM 2392 C CA . ARG A 1 307 ? 55.702 -0.523 -75.472 1.00 91.06 307 ARG A CA 1
ATOM 2393 C C . ARG A 1 307 ? 55.553 -1.099 -76.873 1.00 91.06 307 ARG A C 1
ATOM 2395 O O . ARG A 1 307 ? 56.477 -0.975 -77.674 1.00 91.06 307 ARG A O 1
ATOM 2402 N N . ASP A 1 308 ? 54.401 -1.678 -77.188 1.00 88.75 308 ASP A N 1
ATOM 2403 C CA . ASP A 1 308 ? 54.142 -2.285 -78.496 1.00 88.75 308 ASP A CA 1
ATOM 2404 C C . ASP A 1 308 ? 54.143 -1.239 -79.621 1.00 88.75 308 ASP A C 1
ATOM 2406 O O . ASP A 1 308 ? 54.707 -1.465 -80.698 1.00 88.75 308 ASP A O 1
ATOM 2410 N N . ALA A 1 309 ? 53.590 -0.053 -79.356 1.00 86.06 309 ALA A N 1
ATOM 2411 C CA . ALA A 1 309 ? 53.629 1.085 -80.268 1.00 86.06 309 ALA A CA 1
ATOM 2412 C C . ALA A 1 309 ? 55.064 1.584 -80.505 1.00 86.06 309 ALA A C 1
ATOM 2414 O O . ALA A 1 309 ? 55.440 1.844 -81.649 1.00 86.06 309 ALA A O 1
ATOM 2415 N N . LEU A 1 310 ? 55.887 1.675 -79.452 1.00 87.31 310 LEU A N 1
ATOM 2416 C CA . LEU A 1 310 ? 57.302 2.038 -79.569 1.00 87.31 310 LEU A CA 1
ATOM 2417 C C . LEU A 1 310 ? 58.087 0.991 -80.374 1.00 87.31 310 LEU A C 1
ATOM 2419 O O . LEU A 1 310 ? 58.857 1.352 -81.263 1.00 87.31 310 LEU A O 1
ATOM 2423 N N . ASN A 1 311 ? 57.863 -0.299 -80.111 1.00 86.19 311 ASN A N 1
ATOM 2424 C CA . ASN A 1 311 ? 58.482 -1.397 -80.857 1.00 86.19 311 ASN A CA 1
ATOM 2425 C C . ASN A 1 311 ? 58.108 -1.351 -82.346 1.00 86.19 311 ASN A C 1
ATOM 2427 O O . ASN A 1 311 ? 58.979 -1.479 -83.206 1.00 86.19 311 ASN A O 1
ATOM 2431 N N . SER A 1 312 ? 56.837 -1.090 -82.654 1.00 83.38 312 SER A N 1
ATOM 2432 C CA . SER A 1 312 ? 56.349 -0.942 -84.030 1.00 83.38 312 SER A CA 1
ATOM 2433 C C . SER A 1 312 ? 56.947 0.285 -84.729 1.00 83.38 312 SER A C 1
ATOM 2435 O O . SER A 1 312 ? 57.348 0.207 -85.890 1.00 83.38 312 SER A O 1
ATOM 2437 N N . ALA A 1 313 ? 57.066 1.417 -84.026 1.00 79.75 313 ALA A N 1
ATOM 2438 C CA . ALA A 1 313 ? 57.713 2.621 -84.549 1.00 79.75 313 ALA A CA 1
ATOM 2439 C C . ALA A 1 313 ? 59.206 2.389 -84.852 1.00 79.75 313 ALA A C 1
ATOM 2441 O O . ALA A 1 313 ? 59.692 2.820 -85.898 1.00 79.75 313 ALA A O 1
ATOM 2442 N N . ASN A 1 314 ? 59.910 1.653 -83.986 1.00 79.69 314 ASN A N 1
ATOM 2443 C CA . ASN A 1 314 ? 61.305 1.261 -84.203 1.00 79.69 314 ASN A CA 1
ATOM 2444 C C . ASN A 1 314 ? 61.461 0.316 -85.407 1.00 79.69 314 ASN A C 1
ATOM 2446 O O . ASN A 1 314 ? 62.343 0.524 -86.237 1.00 79.69 314 ASN A O 1
ATOM 2450 N N . ALA A 1 315 ? 60.588 -0.688 -85.544 1.00 78.00 315 ALA A N 1
ATOM 2451 C CA . ALA A 1 315 ? 60.602 -1.605 -86.686 1.00 78.00 315 ALA A CA 1
ATOM 2452 C C . ALA A 1 315 ? 60.353 -0.875 -88.020 1.00 78.00 315 ALA A C 1
ATOM 2454 O O . ALA A 1 315 ? 61.040 -1.127 -89.009 1.00 78.00 315 ALA A O 1
ATOM 2455 N N . ASN A 1 316 ? 59.424 0.085 -88.036 1.00 69.56 316 ASN A N 1
ATOM 2456 C CA . ASN A 1 316 ? 59.150 0.910 -89.213 1.00 69.56 316 ASN A CA 1
ATOM 2457 C C . ASN A 1 316 ? 60.322 1.834 -89.581 1.00 69.56 316 ASN A C 1
ATOM 2459 O O . ASN A 1 316 ? 60.567 2.034 -90.768 1.00 69.56 316 ASN A O 1
ATOM 2463 N N . SER A 1 317 ? 61.061 2.363 -88.599 1.00 66.06 317 SER A N 1
ATOM 2464 C CA . SER A 1 317 ? 62.288 3.136 -88.848 1.00 66.06 317 SER A CA 1
ATOM 2465 C C . SER A 1 317 ? 63.388 2.276 -89.467 1.00 66.06 317 SER A C 1
ATOM 2467 O O . SER A 1 317 ? 63.973 2.678 -90.466 1.00 66.06 317 SER A O 1
ATOM 2469 N N . ASN A 1 318 ? 63.617 1.071 -88.934 1.00 62.00 318 ASN A N 1
ATOM 2470 C CA . ASN A 1 318 ? 64.632 0.151 -89.459 1.00 62.00 318 ASN A CA 1
ATOM 2471 C C . ASN A 1 318 ? 64.326 -0.283 -90.901 1.00 62.00 318 ASN A C 1
ATOM 2473 O O . ASN A 1 318 ? 65.222 -0.312 -91.740 1.00 62.00 318 ASN A O 1
ATOM 2477 N N . ASN A 1 319 ? 63.054 -0.558 -91.211 1.00 61.31 319 ASN A N 1
ATOM 2478 C CA . ASN A 1 319 ? 62.624 -0.875 -92.575 1.00 61.31 319 ASN A CA 1
ATOM 2479 C C . ASN A 1 319 ? 62.788 0.324 -93.525 1.00 61.31 319 ASN A C 1
ATOM 2481 O O . ASN A 1 319 ? 63.110 0.136 -94.697 1.00 61.31 319 ASN A O 1
ATOM 2485 N N . LEU A 1 320 ? 62.576 1.557 -93.045 1.00 59.12 320 LEU A N 1
ATOM 2486 C CA . LEU A 1 320 ? 62.807 2.765 -93.842 1.00 59.12 320 LEU A CA 1
ATOM 2487 C C . LEU A 1 320 ? 64.295 2.943 -94.162 1.00 59.12 320 LEU A C 1
ATOM 2489 O O . LEU A 1 320 ? 64.629 3.205 -95.313 1.00 59.12 320 LEU A O 1
ATOM 2493 N N . ASP A 1 321 ? 65.171 2.748 -93.173 1.00 59.38 321 ASP A N 1
ATOM 2494 C CA . ASP A 1 321 ? 66.623 2.820 -93.355 1.00 59.38 321 ASP A CA 1
ATOM 2495 C C . ASP A 1 321 ? 67.120 1.727 -94.322 1.00 59.38 321 ASP A C 1
ATOM 2497 O O . ASP A 1 321 ? 67.966 1.995 -95.178 1.00 59.38 321 ASP A O 1
ATOM 2501 N N . GLU A 1 322 ? 66.555 0.515 -94.269 1.00 57.56 322 GLU A N 1
ATOM 2502 C CA . GLU A 1 322 ? 66.877 -0.577 -95.200 1.00 57.56 322 GLU A CA 1
ATOM 2503 C C . GLU A 1 322 ? 66.403 -0.284 -96.636 1.00 57.56 322 GLU A C 1
ATOM 2505 O O . GLU A 1 322 ? 67.155 -0.467 -97.599 1.00 57.56 322 GLU A O 1
ATOM 2510 N N . VAL A 1 323 ? 65.180 0.231 -96.801 1.00 59.72 323 VAL A N 1
ATOM 2511 C CA . VAL A 1 323 ? 64.633 0.626 -98.109 1.00 59.72 323 VAL A CA 1
ATOM 2512 C C . VAL A 1 323 ? 65.387 1.827 -98.686 1.00 59.72 323 VAL A C 1
ATOM 2514 O O . VAL A 1 323 ? 65.685 1.839 -99.883 1.00 59.72 323 VAL A O 1
ATOM 2517 N N . GLU A 1 324 ? 65.747 2.816 -97.864 1.00 58.16 324 GLU A N 1
ATOM 2518 C CA . GLU A 1 324 ? 66.553 3.968 -98.278 1.00 58.16 324 GLU A CA 1
ATOM 2519 C C . GLU A 1 324 ? 67.977 3.552 -98.668 1.00 58.16 324 GLU A C 1
ATOM 2521 O O . GLU A 1 324 ? 68.461 4.010 -99.703 1.00 58.16 324 GLU A O 1
ATOM 2526 N N . LEU A 1 325 ? 68.630 2.644 -97.928 1.00 56.88 325 LEU A N 1
ATOM 2527 C CA . LEU A 1 325 ? 69.936 2.074 -98.294 1.00 56.88 325 LEU A CA 1
ATOM 2528 C C . LEU A 1 325 ? 69.873 1.276 -99.597 1.00 56.88 325 LEU A C 1
ATOM 2530 O O . LEU A 1 325 ? 70.770 1.396 -100.432 1.00 56.88 325 LEU A O 1
ATOM 2534 N N . LYS A 1 326 ? 68.809 0.495 -99.808 1.00 57.69 326 LYS A N 1
ATOM 2535 C CA . LYS A 1 326 ? 68.595 -0.258 -101.050 1.00 57.69 326 LYS A CA 1
ATOM 2536 C C . LYS A 1 326 ? 68.406 0.678 -102.245 1.00 57.69 326 LYS A C 1
ATOM 2538 O O . LYS A 1 326 ? 69.075 0.504 -103.261 1.00 57.69 326 LYS A O 1
ATOM 2543 N N . TYR A 1 327 ? 67.593 1.726 -102.098 1.00 60.41 327 TYR A N 1
ATOM 2544 C CA . TYR A 1 327 ? 67.442 2.774 -103.113 1.00 60.41 327 TYR A CA 1
ATOM 2545 C C . TYR A 1 327 ? 68.746 3.542 -103.367 1.00 60.41 327 TYR A C 1
ATOM 2547 O O . TYR A 1 327 ? 69.046 3.875 -104.515 1.00 60.41 327 TYR A O 1
ATOM 2555 N N . LEU A 1 328 ? 69.528 3.828 -102.321 1.00 58.31 328 LEU A N 1
ATOM 2556 C CA . LEU A 1 328 ? 70.809 4.519 -102.445 1.00 58.31 328 LEU A CA 1
ATOM 2557 C C . LEU A 1 328 ? 71.840 3.640 -103.159 1.00 58.31 328 LEU A C 1
ATOM 2559 O O . LEU A 1 328 ? 72.545 4.147 -104.024 1.00 58.31 328 LEU A O 1
ATOM 2563 N N . ASN A 1 329 ? 71.891 2.341 -102.853 1.00 57.03 329 ASN A N 1
ATOM 2564 C CA . ASN A 1 329 ? 72.749 1.365 -103.525 1.00 57.03 329 ASN A CA 1
ATOM 2565 C C . ASN A 1 329 ? 72.344 1.165 -104.990 1.00 57.03 329 ASN A C 1
ATOM 2567 O O . ASN A 1 329 ? 73.214 1.170 -105.856 1.00 57.03 329 ASN A O 1
ATOM 2571 N N . GLU A 1 330 ? 71.048 1.079 -105.300 1.00 59.16 330 GLU A N 1
ATOM 2572 C CA . GLU A 1 330 ? 70.563 1.027 -106.686 1.00 59.16 330 GLU A CA 1
ATOM 2573 C C . GLU A 1 330 ? 70.868 2.319 -107.469 1.00 59.16 330 GLU A C 1
ATOM 2575 O O . GLU A 1 330 ? 71.233 2.261 -108.647 1.00 59.16 330 GLU A O 1
ATOM 2580 N N . GLU A 1 331 ? 70.747 3.503 -106.849 1.00 58.84 331 GLU A N 1
ATOM 2581 C CA . GLU A 1 331 ? 71.161 4.772 -107.471 1.00 58.84 331 GLU A CA 1
ATOM 2582 C C . GLU A 1 331 ? 72.694 4.869 -107.617 1.00 58.84 331 GLU A C 1
ATOM 2584 O O . GLU A 1 331 ? 73.165 5.424 -108.617 1.00 58.84 331 GLU A O 1
ATOM 2589 N N . LEU A 1 332 ? 73.474 4.319 -106.674 1.00 57.47 332 LEU A N 1
ATOM 2590 C CA . LEU A 1 332 ? 74.942 4.276 -106.715 1.00 57.47 332 LEU A CA 1
ATOM 2591 C C . LEU A 1 332 ? 75.451 3.335 -107.816 1.00 57.47 332 LEU A C 1
ATOM 2593 O O . LEU A 1 332 ? 76.344 3.707 -108.571 1.00 57.47 332 LEU A O 1
ATOM 2597 N N . GLU A 1 333 ? 74.847 2.156 -107.961 1.00 58.41 333 GLU A N 1
ATOM 2598 C CA . GLU A 1 333 ? 75.086 1.221 -109.070 1.00 58.41 333 GLU A CA 1
ATOM 2599 C C . GLU A 1 333 ? 74.795 1.893 -110.420 1.00 58.41 333 GLU A C 1
ATOM 2601 O O . GLU A 1 333 ? 75.650 1.935 -111.306 1.00 58.41 333 GLU A O 1
ATOM 2606 N N . LYS A 1 334 ? 73.638 2.557 -110.557 1.00 60.12 334 LYS A N 1
ATOM 2607 C CA . LYS A 1 334 ? 73.293 3.310 -111.779 1.00 60.12 334 LYS A CA 1
ATOM 2608 C C . LYS A 1 334 ? 74.247 4.472 -112.078 1.00 60.12 334 LYS A C 1
ATOM 2610 O O . LYS A 1 334 ? 74.432 4.811 -113.247 1.00 60.12 334 LYS A O 1
ATOM 2615 N N . THR A 1 335 ? 74.841 5.104 -111.063 1.00 57.72 335 THR A N 1
ATOM 2616 C CA . THR A 1 335 ? 75.824 6.187 -111.260 1.00 57.72 335 THR A CA 1
ATOM 2617 C C . THR A 1 335 ? 77.235 5.670 -111.533 1.00 57.72 335 THR A C 1
ATOM 2619 O O . THR A 1 335 ? 77.902 6.236 -112.395 1.00 57.72 335 THR A O 1
ATOM 2622 N N . LYS A 1 336 ? 77.666 4.564 -110.912 1.00 53.97 336 LYS A N 1
ATOM 2623 C CA . LYS A 1 336 ? 78.925 3.876 -111.253 1.00 53.97 336 LYS A CA 1
ATOM 2624 C C . LYS A 1 336 ? 78.935 3.387 -112.702 1.00 53.97 336 LYS A C 1
ATOM 2626 O O . LYS A 1 336 ? 79.919 3.602 -113.401 1.00 53.97 336 LYS A O 1
ATOM 2631 N N . ILE A 1 337 ? 77.827 2.818 -113.183 1.00 54.69 337 ILE A N 1
ATOM 2632 C CA . ILE A 1 337 ? 77.693 2.383 -114.585 1.00 54.69 337 ILE A CA 1
ATOM 2633 C C . ILE A 1 337 ? 77.796 3.565 -115.568 1.00 54.69 337 ILE A C 1
ATOM 2635 O O . ILE A 1 337 ? 78.273 3.392 -116.687 1.00 54.69 337 ILE A O 1
ATOM 2639 N N . ARG A 1 338 ? 77.376 4.774 -115.169 1.00 51.34 338 ARG A N 1
ATOM 2640 C CA . ARG A 1 338 ? 77.538 5.988 -115.988 1.00 51.34 338 ARG A CA 1
ATOM 2641 C C . ARG A 1 338 ? 78.956 6.561 -115.947 1.00 51.34 338 ARG A C 1
ATOM 2643 O O . ARG A 1 338 ? 79.418 7.014 -116.979 1.00 51.34 338 ARG A O 1
ATOM 2650 N N . ALA A 1 339 ? 79.647 6.503 -114.809 1.00 48.97 339 ALA A N 1
ATOM 2651 C CA . ALA A 1 339 ? 81.013 7.022 -114.672 1.00 48.97 339 ALA A CA 1
ATOM 2652 C C . ALA A 1 339 ? 82.092 6.142 -115.340 1.00 48.97 339 ALA A C 1
ATOM 2654 O O . ALA A 1 339 ? 83.190 6.615 -115.580 1.00 48.97 339 ALA A O 1
ATOM 2655 N N . LEU A 1 340 ? 81.790 4.875 -115.649 1.00 50.66 340 LEU A N 1
ATOM 2656 C CA . LEU A 1 340 ? 82.654 3.983 -116.442 1.00 50.66 340 LEU A CA 1
ATOM 2657 C C . LEU A 1 340 ? 82.485 4.163 -117.966 1.00 50.66 340 LEU A C 1
ATOM 2659 O O . LEU A 1 340 ? 83.050 3.388 -118.735 1.00 50.66 340 LEU A O 1
ATOM 2663 N N . LYS A 1 341 ? 81.668 5.130 -118.407 1.00 48.53 341 LYS A N 1
ATOM 2664 C CA . LYS A 1 341 ? 81.359 5.394 -119.823 1.00 48.53 341 LYS A CA 1
ATOM 2665 C C . LYS A 1 341 ? 81.853 6.749 -120.350 1.00 48.53 341 LYS A C 1
ATOM 2667 O O . LYS A 1 341 ? 81.598 7.020 -121.520 1.00 48.53 341 LYS A O 1
ATOM 2672 N N . ASP A 1 342 ? 82.574 7.517 -119.538 1.00 41.56 342 ASP A N 1
ATOM 2673 C CA . ASP A 1 342 ? 83.264 8.762 -119.914 1.00 41.56 342 ASP A CA 1
ATOM 2674 C C . ASP A 1 342 ? 84.771 8.626 -119.639 1.00 41.56 342 ASP A C 1
ATOM 2676 O O . ASP A 1 342 ? 85.569 9.256 -120.368 1.00 41.56 342 ASP A O 1
#

Sequence (342 aa):
MQRKKASARANNKTVGAGIAAAKKRLDEAVENRSNGTNAGIVAAKASVEQSLDAYKSAQKTYEDYKNSLEKQYNPEIVGEKNSRENLAYGEKSSQLKYNQLINDFSDNKKKSSDNRVLAQDCNSRIDAIQSRIDDLTRKSTDIGIRMSDVQNEISDIGSKGQSYKEQGSEVNKNEAKKLEDDIKSKRQELNSLTRYQEEIKIELSKLSDELASAKSQKEKYTSEADALDKEIDSQRKNLDQMSIDIEKAHDDLKSDADKSIKASQARDDQLKTYKLAMDTAENSYKAALVSLKSAQTSADNEISMLRDALNSANANSNNLDEVELKYLNEELEKTKIRALKD

Secondary structure (DSSP, 8-state):
-HHHHHHHHHHHHHHHHHHHHHHHHHHHHHHHHHTT--HHHHHHHHHHHHHHHHHHHHHHHHHHHHHHHHTT--HHHHHHHHHHHHHHHHHHHHHHHHHHHHHHHHHHHHHHHHHHHHHHHHHHHHHHHHHHHHHHHHHHHHHHHHHHHHHHHHHHHHHHHHHHHHH--HHHHHHHHHHHHHHHHHHHHHHHHHHHHHHHHHHHHHHHHHHHHHHHHHHHHHHHHHHHHHHHHHHHHHHHHHHHHHHHHHHHHHHHHHHHHHHHHHHHHHHHHHHHHHHHHHHHHHHHHHHHHHHHHHHHHHHHHHHHHHHHHHHHHHHHHHHHHHHHHHHHHHHHHHHTT-

Foldseek 3Di:
DVVVVVVLVVVLVVLVVVLVVLVVVLVVLVVCLVVVVPPLLVVLVVLLVVLVVLLVVLVCVLVVLVCCVVVQVVPVSVVLVVVLVVLVVQLVVLVVVLVVLVVVLVVLVVLLVVLLVLLVVLVVVLVVLVVVLVVLVVVLVVLVVVLVVLVVVLVVLVVQLVVLVVVPDPVSVVSSVVSVVVSVVSVVVNVVSVVVSVVSVVVSVVSVVVSVVSVVSSVVSNVSSVVSVVVSVVSVVVSVVSVVVSVVSVVVSVVSVVVVVVVVVVSVVVSVVSVVSSVVSVVSSVVSVVSSVVSSVVSVVVSVVSVVVSVVSVVVSVVSVVVVVVVVVVVVVVVVVVVVVD

pLDDT: mean 89.76, std 13.06, range [41.56, 98.62]

Mean predicted aligned error: 12.2 Å